Protein AF-0000000072566645 (afdb_homodimer)

Secondary structure (DSSP, 8-state):
---S-EEEEE-SSHHHHHHHHHHHHHTT-EEEEEESSHHHHHHHHHHH--SEEEE-SB-SSSBHHHHHHHHTTT-EEEEE--HHHHHHHHHH---EEE-S---HHHHHHHHHHHHHHHHHHHHHHHHHHHHHHHHHHHHHHHHHHHHHHHHH---HHHHHHHHHHHHHHHT--HHHHHHHHHHH--/---S-EEEEE-SSHHHHHHHHHHHHHTT-EEEEEESSHHHHHHHHHHH--SEEEE-SB-SSSBHHHHHHHHTTT-EEEEE--HHHHHHHHHH---EEE-S---HHHHHHHHHHHHHHHHHHHHHHHHHHHHHHHHHHHHHHHHHHHHHHHHH---HHHHHHHHHHHHHHHT--HHHHHHHHHHH--

pLDDT: mean 92.02, std 7.47, range [37.94, 98.31]

Solvent-accessible surface area (backbone atoms only — not comparable to full-atom values): 19856 Å² total; per-residue (Å²): 127,82,66,80,43,39,31,33,34,41,25,75,43,70,67,62,37,49,52,51,46,54,49,39,43,75,73,46,38,40,70,76,46,76,44,53,39,38,71,57,44,53,52,48,42,72,72,63,52,32,60,31,35,39,30,37,73,52,35,87,82,38,52,48,68,63,46,40,73,77,35,60,90,58,41,45,44,39,27,43,32,57,70,78,58,39,57,63,45,51,73,78,42,88,50,40,69,43,63,66,84,70,47,66,68,53,49,51,52,49,53,50,50,52,56,59,49,46,56,57,49,50,52,48,51,51,49,39,50,51,50,51,48,52,52,51,36,51,52,43,36,51,50,26,34,51,50,41,24,70,74,69,67,38,51,62,67,54,27,46,49,52,50,47,48,52,16,64,75,68,69,47,55,59,52,58,50,18,53,49,48,52,59,61,75,98,127,83,66,80,43,38,30,32,34,40,26,76,43,70,68,62,36,50,52,51,45,53,50,39,44,75,73,46,37,41,70,78,46,77,42,54,39,39,69,57,45,54,53,48,42,74,71,64,53,34,59,30,32,40,30,37,73,51,35,87,83,38,51,48,68,62,45,39,74,76,36,61,92,58,40,45,45,39,26,44,31,55,69,81,56,39,58,61,45,52,74,78,43,88,50,39,69,44,61,66,86,70,46,66,67,52,50,51,52,50,53,49,49,52,55,61,49,46,58,57,50,50,52,47,51,50,50,39,51,52,50,52,48,50,50,52,36,50,52,43,35,50,50,26,34,52,49,42,24,72,74,70,68,38,51,62,68,53,27,48,50,52,49,47,49,52,15,65,75,68,69,46,53,57,50,57,50,18,53,49,47,52,60,62,75,98

Nearest PDB structures (foldseek):
  6ww6-assembly1_A  TM=8.692E-01  e=6.856E-12  Enterococcus faecalis
  1sd5-assembly1_A  TM=6.327E-01  e=1.688E-13  Mycobacterium tuberculosis H37Rv
  6c40-assembly1_D-2  TM=8.723E-01  e=1.445E-05  Thermotoga maritima MSB8
  4qyw-assembly1_A  TM=8.998E-01  e=7.134E-05  Thermotoga maritima MSB8
  8q52-assembly1_A  TM=8.552E-01  e=8.106E-05  Escherichia coli K-12

Structure (mmCIF, N/CA/C/O backbone):
data_AF-0000000072566645-model_v1
#
loop_
_entity.id
_entity.type
_entity.pdbx_description
1 polymer 'Stage 0 sporulation protein A homolog'
#
loop_
_atom_site.group_PDB
_atom_site.id
_atom_site.type_symbol
_atom_site.label_atom_id
_atom_site.label_alt_id
_atom_site.label_comp_id
_atom_site.label_asym_id
_atom_site.label_entity_id
_atom_site.label_seq_id
_atom_site.pdbx_PDB_ins_code
_atom_site.Cartn_x
_atom_site.Cartn_y
_atom_site.Cartn_z
_atom_site.occupancy
_atom_site.B_iso_or_equiv
_atom_site.auth_seq_id
_atom_site.auth_comp_id
_atom_site.auth_asym_id
_atom_site.auth_atom_id
_atom_site.pdbx_PDB_model_num
ATOM 1 N N . MET A 1 1 ? -2.625 24.547 -15.5 1 37.94 1 MET A N 1
ATOM 2 C CA . MET A 1 1 ? -2.01 24.047 -14.273 1 37.94 1 MET A CA 1
ATOM 3 C C . MET A 1 1 ? -2.457 22.609 -13.992 1 37.94 1 MET A C 1
ATOM 5 O O . MET A 1 1 ? -3.654 22.328 -13.977 1 37.94 1 MET A O 1
ATOM 9 N N . MET A 1 2 ? -1.796 21.688 -14.172 1 51 2 MET A N 1
ATOM 10 C CA . MET A 1 2 ? -2.182 20.281 -14.164 1 51 2 MET A CA 1
ATOM 11 C C . MET A 1 2 ? -2.842 19.906 -12.844 1 51 2 MET A C 1
ATOM 13 O O . MET A 1 2 ? -2.355 20.281 -11.773 1 51 2 MET A O 1
ATOM 17 N N . GLN A 1 3 ? -4.113 19.625 -12.812 1 66.12 3 GLN A N 1
ATOM 18 C CA . GLN A 1 3 ? -4.938 19.281 -11.656 1 66.12 3 GLN A CA 1
ATOM 19 C C . GLN A 1 3 ? -4.262 18.234 -10.781 1 66.12 3 GLN A C 1
ATOM 21 O O . GLN A 1 3 ? -3.689 17.266 -11.297 1 66.12 3 GLN A O 1
ATOM 26 N N . LYS A 1 4 ? -4.172 18.641 -9.43 1 83.81 4 LYS A N 1
ATOM 27 C CA . LYS A 1 4 ? -3.447 17.828 -8.461 1 83.81 4 LYS A CA 1
ATOM 28 C C . LYS A 1 4 ? -4.148 16.5 -8.234 1 83.81 4 LYS A C 1
ATOM 30 O O . LYS A 1 4 ? -3.496 15.484 -7.965 1 83.81 4 LYS A O 1
ATOM 35 N N . GLY A 1 5 ? -5.605 16.547 -8.539 1 90.94 5 GLY A N 1
ATOM 36 C CA . GLY A 1 5 ? -6.387 15.344 -8.305 1 90.94 5 GLY A CA 1
ATOM 37 C C . GLY A 1 5 ? -7.879 15.594 -8.281 1 90.94 5 GLY A C 1
ATOM 38 O O . GLY A 1 5 ? -8.328 16.703 -7.996 1 90.94 5 GLY A O 1
ATOM 39 N N . LYS A 1 6 ? -8.625 14.672 -8.648 1 95.38 6 LYS A N 1
ATOM 40 C CA . LYS A 1 6 ? -10.086 14.727 -8.648 1 95.38 6 LYS A CA 1
ATOM 41 C C . LYS A 1 6 ? -10.648 14.258 -7.309 1 95.38 6 LYS A C 1
ATOM 43 O O . LYS A 1 6 ? -10.352 13.148 -6.855 1 95.38 6 LYS A O 1
ATOM 48 N N . ILE A 1 7 ? -11.523 15.156 -6.695 1 98.06 7 ILE A N 1
ATOM 49 C CA . ILE A 1 7 ? -11.992 14.859 -5.348 1 98.06 7 ILE A CA 1
ATOM 50 C C . ILE A 1 7 ? -13.516 15 -5.289 1 98.06 7 ILE A C 1
ATOM 52 O O . ILE A 1 7 ? -14.078 15.922 -5.879 1 98.06 7 ILE A O 1
ATOM 56 N N . ILE A 1 8 ? -14.141 14.094 -4.656 1 98.31 8 ILE A N 1
ATOM 57 C CA . ILE A 1 8 ? -15.539 14.242 -4.273 1 98.31 8 ILE A CA 1
ATOM 58 C C . ILE A 1 8 ? -15.641 14.531 -2.779 1 98.31 8 ILE A C 1
ATOM 60 O O . ILE A 1 8 ? -14.922 13.938 -1.974 1 98.31 8 ILE A O 1
ATOM 64 N N . ILE A 1 9 ? -16.484 15.5 -2.461 1 98.19 9 ILE A N 1
ATOM 65 C CA . ILE A 1 9 ? -16.719 15.836 -1.062 1 98.19 9 ILE A CA 1
ATOM 66 C C . ILE A 1 9 ? -18.109 15.367 -0.644 1 98.19 9 ILE A C 1
ATOM 68 O O . ILE A 1 9 ? -19.125 15.812 -1.204 1 98.19 9 ILE A O 1
ATOM 72 N N . ALA A 1 10 ? -18.141 14.461 0.285 1 97.19 10 ALA A N 1
ATOM 73 C CA . ALA A 1 10 ? -19.391 13.891 0.781 1 97.19 10 ALA A CA 1
ATOM 74 C C . ALA A 1 10 ? -19.5 14.039 2.297 1 97.19 10 ALA A C 1
ATOM 76 O O . ALA A 1 10 ? -19.312 13.07 3.037 1 97.19 10 ALA A O 1
ATOM 77 N N . VAL A 1 11 ? -19.875 15.211 2.75 1 92.5 11 VAL A N 1
ATOM 78 C CA . VAL A 1 11 ? -19.969 15.492 4.18 1 92.5 11 VAL A CA 1
ATOM 79 C C . VAL A 1 11 ? -21.406 15.852 4.547 1 92.5 11 VAL A C 1
ATOM 81 O O . VAL A 1 11 ? -22.25 16.031 3.67 1 92.5 11 VAL A O 1
ATOM 84 N N . GLY A 1 12 ? -21.672 15.844 5.828 1 82.25 12 GLY A N 1
ATOM 85 C CA . GLY A 1 12 ? -22.984 15.844 6.438 1 82.25 12 GLY A CA 1
ATOM 86 C C . GLY A 1 12 ? -23.875 16.984 5.953 1 82.25 12 GLY A C 1
ATOM 87 O O . GLY A 1 12 ? -25.094 16.844 5.906 1 82.25 12 GLY A O 1
ATOM 88 N N . ASN A 1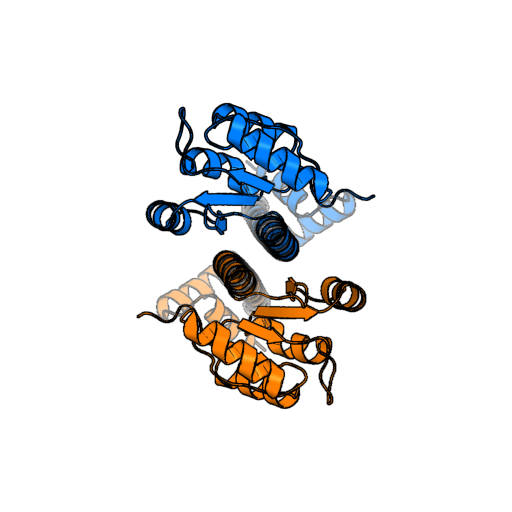 13 ? -23.328 18.172 5.656 1 87.12 13 ASN A N 1
ATOM 89 C CA . ASN A 1 13 ? -24.172 19.25 5.168 1 87.12 13 ASN A CA 1
ATOM 90 C C . ASN A 1 13 ? -23.5 20.047 4.051 1 87.12 13 ASN A C 1
ATOM 92 O O . ASN A 1 13 ? -22.266 20.062 3.959 1 87.12 13 ASN A O 1
ATOM 96 N N . ILE A 1 14 ? -24.359 20.703 3.225 1 90.25 14 ILE A N 1
ATOM 97 C CA . ILE A 1 14 ? -23.922 21.359 1.997 1 90.25 14 ILE A CA 1
ATOM 98 C C . ILE A 1 14 ? -23.031 22.547 2.336 1 90.25 14 ILE A C 1
ATOM 100 O O . ILE A 1 14 ? -22.094 22.859 1.596 1 90.25 14 ILE A O 1
ATOM 104 N N . GLU A 1 15 ? -23.25 23.172 3.469 1 92.94 15 GLU A N 1
ATOM 105 C CA . GLU A 1 15 ? -22.453 24.328 3.861 1 92.94 15 GLU A CA 1
ATOM 106 C C . GLU A 1 15 ? -21 23.938 4.109 1 92.94 15 GLU A C 1
ATOM 108 O O . GLU A 1 15 ? -20.078 24.578 3.598 1 92.94 15 GLU A O 1
ATOM 113 N N . THR A 1 16 ? -20.859 22.922 4.871 1 91.12 16 THR A N 1
ATOM 114 C CA . THR A 1 16 ? -19.516 22.406 5.137 1 91.12 16 THR A CA 1
ATOM 115 C C . THR A 1 16 ? -18.844 21.953 3.846 1 91.12 16 THR A C 1
ATOM 117 O O . THR A 1 16 ? -17.672 22.234 3.615 1 91.12 16 THR A O 1
ATOM 120 N N . ALA A 1 17 ? -19.625 21.281 2.977 1 94.19 17 ALA A N 1
ATOM 121 C CA . ALA A 1 17 ? -19.094 20.797 1.703 1 94.19 17 ALA A CA 1
ATOM 122 C C . ALA A 1 17 ? -18.625 21.969 0.832 1 94.19 17 ALA A C 1
ATOM 124 O O . ALA A 1 17 ? -17.547 21.891 0.22 1 94.19 17 ALA A O 1
ATOM 125 N N . THR A 1 18 ? -19.359 22.984 0.841 1 95.44 18 THR A N 1
ATOM 126 C CA . THR A 1 18 ? -19.031 24.141 0.021 1 95.44 18 THR A CA 1
ATOM 127 C C . THR A 1 18 ? -17.781 24.844 0.535 1 95.44 18 THR A C 1
ATOM 129 O O . THR A 1 18 ? -16.953 25.297 -0.254 1 95.44 18 THR A O 1
ATOM 132 N N . LYS A 1 19 ? -17.688 24.953 1.839 1 94.25 19 LYS A N 1
ATOM 133 C CA . LYS A 1 19 ? -16.5 25.531 2.439 1 94.25 19 LYS A CA 1
ATOM 134 C C . LYS A 1 19 ? -15.234 24.766 2.053 1 94.25 19 LYS A C 1
ATOM 136 O O . LYS A 1 19 ? -14.227 25.359 1.676 1 94.25 19 LYS A O 1
ATOM 141 N N . LEU A 1 20 ? -15.344 23.516 2.166 1 95.56 20 LEU A N 1
ATOM 142 C CA . LEU A 1 20 ? -14.211 22.656 1.825 1 95.56 20 LEU A CA 1
ATOM 143 C C . LEU A 1 20 ? -13.875 22.766 0.341 1 95.56 20 LEU A C 1
ATOM 145 O O . LEU A 1 20 ? -12.703 22.781 -0.034 1 95.56 20 LEU A O 1
ATOM 149 N N . LYS A 1 21 ? -14.938 22.766 -0.474 1 96.19 21 LYS A N 1
ATOM 150 C CA . LYS A 1 21 ? -14.734 22.938 -1.909 1 96.19 21 LYS A CA 1
ATOM 151 C C . LYS A 1 21 ? -13.961 24.219 -2.203 1 96.19 21 LYS A C 1
ATOM 153 O O . LYS A 1 21 ? -13 24.203 -2.977 1 96.19 21 LYS A O 1
ATOM 158 N N . THR A 1 22 ? -14.336 25.312 -1.575 1 95.75 22 THR A N 1
ATOM 159 C CA . THR A 1 22 ? -13.688 26.594 -1.787 1 95.75 22 THR A CA 1
ATOM 160 C C . THR A 1 22 ? -12.211 26.531 -1.381 1 95.75 22 THR A C 1
ATOM 162 O O . THR A 1 22 ? -11.336 26.984 -2.123 1 95.75 22 THR A O 1
ATOM 165 N N . LEU A 1 23 ? -11.992 25.938 -0.25 1 93.5 23 LEU A N 1
ATOM 166 C CA . LEU A 1 23 ? -10.641 25.797 0.275 1 93.5 23 LEU A CA 1
ATOM 167 C C . LEU A 1 23 ? -9.758 25 -0.681 1 93.5 23 LEU A C 1
ATOM 169 O O . LEU A 1 23 ? -8.656 25.438 -1.017 1 93.5 23 LEU A O 1
ATOM 173 N N . LEU A 1 24 ? -10.25 23.953 -1.173 1 95.5 24 LEU A N 1
ATOM 174 C CA . LEU A 1 24 ? -9.445 23.031 -1.962 1 95.5 24 LEU A CA 1
ATOM 175 C C . LEU A 1 24 ? -9.297 23.516 -3.396 1 95.5 24 LEU A C 1
ATOM 177 O O . LEU A 1 24 ? -8.25 23.312 -4.023 1 95.5 24 LEU A O 1
ATOM 181 N N . THR A 1 25 ? -10.336 24.109 -3.893 1 94.69 25 THR A N 1
ATOM 182 C CA . THR A 1 25 ? -10.25 24.672 -5.238 1 94.69 25 THR A CA 1
ATOM 183 C C . THR A 1 25 ? -9.18 25.75 -5.312 1 94.69 25 THR A C 1
ATOM 185 O O . THR A 1 25 ? -8.445 25.844 -6.293 1 94.69 25 THR A O 1
ATOM 188 N N . GLN A 1 26 ? -9.078 26.5 -4.273 1 93.44 26 GLN A N 1
ATOM 189 C CA . GLN A 1 26 ? -8.062 27.547 -4.199 1 93.44 26 GLN A CA 1
ATOM 190 C C . GLN A 1 26 ? -6.66 26.969 -4.211 1 93.44 26 GLN A C 1
ATOM 192 O O . GLN A 1 26 ? -5.703 27.625 -4.629 1 93.44 26 GLN A O 1
ATOM 197 N N . GLU A 1 27 ? -6.609 25.75 -3.729 1 92.06 27 GLU A N 1
ATOM 198 C CA . GLU A 1 27 ? -5.312 25.078 -3.648 1 92.06 27 GLU A CA 1
ATOM 199 C C . GLU A 1 27 ? -5.027 24.281 -4.91 1 92.06 27 GLU A C 1
ATOM 201 O O . GLU A 1 27 ? -4.012 23.578 -4.992 1 92.06 27 GLU A O 1
ATOM 206 N N . GLY A 1 28 ? -5.965 24.266 -5.895 1 92.75 28 GLY A N 1
ATOM 207 C CA . GLY A 1 28 ? -5.691 23.688 -7.199 1 92.75 28 GLY A CA 1
ATOM 208 C C . GLY A 1 28 ? -6.293 22.297 -7.379 1 92.75 28 GLY A C 1
ATOM 209 O O . GLY A 1 28 ? -5.98 21.609 -8.352 1 92.75 28 GLY A O 1
ATOM 210 N N . TYR A 1 29 ? -7.148 21.844 -6.48 1 95.44 29 TYR A N 1
ATOM 211 C CA . TYR A 1 29 ? -7.809 20.547 -6.633 1 95.44 29 TYR A CA 1
ATOM 212 C C . TYR A 1 29 ? -9.078 20.688 -7.469 1 95.44 29 TYR A C 1
ATOM 214 O O . TYR A 1 29 ? -9.719 21.734 -7.473 1 95.44 29 TYR A O 1
ATOM 222 N N . ASP A 1 30 ? -9.344 19.656 -8.188 1 96.25 30 ASP A N 1
ATOM 223 C CA . ASP A 1 30 ? -10.586 19.578 -8.961 1 96.25 30 ASP A CA 1
ATOM 224 C C . ASP A 1 30 ? -11.688 18.891 -8.164 1 96.25 30 ASP A C 1
ATOM 226 O O . ASP A 1 30 ? -11.656 17.672 -7.992 1 96.25 30 ASP A O 1
ATOM 230 N N . ILE A 1 31 ? -12.625 19.656 -7.684 1 97.44 31 ILE A N 1
ATOM 231 C CA . ILE A 1 31 ? -13.758 19.094 -6.957 1 97.44 31 ILE A CA 1
ATOM 232 C C . ILE A 1 31 ? -14.867 18.719 -7.938 1 97.44 31 ILE A C 1
ATOM 234 O O . ILE A 1 31 ? -15.57 19.594 -8.453 1 97.44 31 ILE A O 1
ATOM 238 N N . ILE A 1 32 ? -15.062 17.484 -8.133 1 96.81 32 ILE A N 1
AT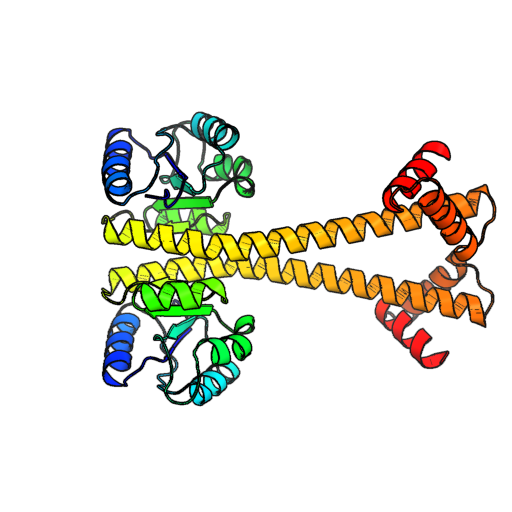OM 239 C CA . ILE A 1 32 ? -15.93 16.969 -9.18 1 96.81 32 ILE A CA 1
ATOM 240 C C . ILE A 1 32 ? -17.391 17.047 -8.75 1 96.81 32 ILE A C 1
ATOM 242 O O . ILE A 1 32 ? -18.281 17.25 -9.578 1 96.81 32 ILE A O 1
ATOM 246 N N . ALA A 1 33 ? -17.609 16.828 -7.504 1 97.06 33 ALA A N 1
ATOM 247 C CA . ALA A 1 33 ? -19 16.812 -7.047 1 97.06 33 ALA A CA 1
ATOM 248 C C . ALA A 1 33 ? -19.078 16.953 -5.527 1 97.06 33 ALA A C 1
ATOM 250 O O . ALA A 1 33 ? -18.109 16.672 -4.82 1 97.06 33 ALA A O 1
ATOM 251 N N . LEU A 1 34 ? -20.172 17.484 -5.16 1 97.19 34 LEU A N 1
ATOM 252 C CA . LEU A 1 34 ? -20.578 17.516 -3.76 1 97.19 34 LEU A CA 1
ATOM 253 C C . LEU A 1 34 ? -21.812 16.656 -3.533 1 97.19 34 LEU A C 1
ATOM 255 O O . LEU A 1 34 ? -22.734 16.641 -4.355 1 97.19 34 LEU A O 1
ATOM 259 N N . CYS A 1 35 ? -21.812 15.859 -2.48 1 94.81 35 CYS A N 1
ATOM 260 C CA . CYS A 1 35 ? -23.031 15.109 -2.145 1 94.81 35 CYS A CA 1
ATOM 261 C C . CYS A 1 35 ? -23.156 14.93 -0.637 1 94.81 35 CYS A C 1
ATOM 263 O O . CYS A 1 35 ? -22.203 15.188 0.106 1 94.81 35 CYS A O 1
ATOM 265 N N . THR A 1 36 ? -24.375 14.531 -0.212 1 92.19 36 THR A N 1
ATOM 266 C CA . THR A 1 36 ? -24.625 14.406 1.219 1 92.19 36 THR A CA 1
ATOM 267 C C . THR A 1 36 ? -25.219 13.031 1.544 1 92.19 36 THR A C 1
ATOM 269 O O . THR A 1 36 ? -25.516 12.742 2.701 1 92.19 36 THR A O 1
ATOM 272 N N . SER A 1 37 ? -25.375 12.156 0.49 1 93.75 37 SER A N 1
ATOM 273 C CA . SER A 1 37 ? -25.922 10.828 0.735 1 93.75 37 SER A CA 1
ATOM 274 C C . SER A 1 37 ? -24.984 9.742 0.214 1 93.75 37 SER A C 1
ATOM 276 O O . SER A 1 37 ? -24.234 9.961 -0.749 1 93.75 37 SER A O 1
ATOM 278 N N . GLY A 1 38 ? -25.047 8.609 0.846 1 95.38 38 GLY A N 1
ATOM 279 C CA . GLY A 1 38 ? -24.219 7.477 0.466 1 95.38 38 GLY A CA 1
ATOM 280 C C . GLY A 1 38 ? -24.547 6.945 -0.92 1 95.38 38 GLY A C 1
ATOM 281 O O . GLY A 1 38 ? -23.625 6.645 -1.696 1 95.38 38 GLY A O 1
ATOM 282 N N . ASN A 1 39 ? -25.844 6.844 -1.212 1 96.12 39 ASN A N 1
ATOM 283 C CA . ASN A 1 39 ? -26.25 6.355 -2.523 1 96.12 39 ASN A CA 1
ATOM 284 C C . ASN A 1 39 ? -25.734 7.258 -3.643 1 96.12 39 ASN A C 1
ATOM 286 O O . ASN A 1 39 ? -25.266 6.773 -4.672 1 96.12 39 ASN A O 1
ATOM 290 N N . GLU A 1 40 ? -25.844 8.477 -3.398 1 96 40 GLU A N 1
ATOM 291 C CA . GLU A 1 40 ? -25.328 9.422 -4.391 1 96 40 GLU A CA 1
ATOM 292 C C . GLU A 1 40 ? -23.812 9.312 -4.531 1 96 40 GLU A C 1
ATOM 294 O O . GLU A 1 40 ? -23.281 9.391 -5.641 1 96 40 GLU A O 1
ATOM 299 N N . LEU A 1 41 ? -23.141 9.172 -3.389 1 97.31 41 LEU A N 1
ATOM 300 C CA . LEU A 1 41 ? -21.688 9.008 -3.41 1 97.31 41 LEU A CA 1
ATOM 301 C C . LEU A 1 41 ? -21.297 7.797 -4.25 1 97.31 41 LEU A C 1
ATOM 303 O O . LEU A 1 41 ? -20.391 7.891 -5.094 1 97.31 41 LEU A O 1
ATOM 307 N N . ILE A 1 42 ? -22 6.66 -4.031 1 97.5 42 ILE A N 1
ATOM 308 C CA . ILE A 1 42 ? -21.719 5.43 -4.758 1 97.5 42 ILE A CA 1
ATOM 309 C C . ILE A 1 42 ? -21.875 5.664 -6.258 1 97.5 42 ILE A C 1
ATOM 311 O O . ILE A 1 42 ? -21 5.312 -7.047 1 97.5 42 ILE A O 1
ATOM 315 N N . ARG A 1 43 ? -22.969 6.316 -6.59 1 97.38 43 ARG A N 1
ATOM 316 C CA . ARG A 1 43 ? -23.234 6.605 -7.996 1 97.38 43 ARG A CA 1
ATOM 317 C C . ARG A 1 43 ? -22.141 7.492 -8.586 1 97.38 43 ARG A C 1
ATOM 319 O O . ARG A 1 43 ? -21.625 7.211 -9.672 1 97.38 43 ARG A O 1
ATOM 326 N N . LEU A 1 44 ? -21.766 8.523 -7.934 1 97.62 44 LEU A N 1
ATOM 327 C CA . LEU A 1 44 ? -20.812 9.5 -8.422 1 97.62 44 LEU A CA 1
ATOM 328 C C . LEU A 1 44 ? -19.422 8.875 -8.562 1 97.62 44 LEU A C 1
ATOM 330 O O . LEU A 1 44 ? -18.719 9.133 -9.539 1 97.62 44 LEU A O 1
ATOM 334 N N . VAL A 1 45 ? -19 8.102 -7.562 1 97.75 45 VAL A N 1
ATOM 335 C CA . VAL A 1 45 ? -17.688 7.465 -7.598 1 97.75 45 VAL A CA 1
ATOM 336 C C . VAL A 1 45 ? -17.609 6.484 -8.766 1 97.75 45 VAL A C 1
ATOM 338 O O . VAL A 1 45 ? -16.609 6.434 -9.484 1 97.75 45 VAL A O 1
ATOM 341 N N . MET A 1 46 ? -18.672 5.723 -8.961 1 96.25 46 MET A N 1
ATOM 342 C CA . MET A 1 46 ? -18.703 4.766 -10.062 1 96.25 46 MET A CA 1
ATOM 343 C C . MET A 1 46 ? -18.672 5.48 -11.406 1 96.25 46 MET A C 1
ATOM 345 O O . MET A 1 46 ? -18.109 4.969 -12.375 1 96.25 46 MET A O 1
ATOM 349 N N . GLN A 1 47 ? -19.25 6.648 -11.445 1 96.06 47 GLN A N 1
ATOM 350 C CA . GLN A 1 47 ? -19.344 7.406 -12.688 1 96.06 47 GLN A CA 1
ATOM 351 C C . GLN A 1 47 ? -18.031 8.125 -13 1 96.06 47 GLN A C 1
ATOM 353 O O . GLN A 1 47 ? -17.609 8.18 -14.156 1 96.06 47 GLN A O 1
ATOM 358 N N . TYR A 1 48 ? -17.359 8.688 -11.969 1 96.06 48 TYR A N 1
ATOM 359 C CA . TYR A 1 48 ? -16.281 9.633 -12.25 1 96.06 48 TYR A CA 1
ATOM 360 C C . TYR A 1 48 ? -14.93 9.07 -11.828 1 96.06 48 TYR A C 1
ATOM 362 O O . TYR A 1 48 ? -13.883 9.625 -12.18 1 96.06 48 TYR A O 1
ATOM 370 N N . SER A 1 49 ? -14.891 8.031 -11.031 1 94.69 49 SER A N 1
ATOM 371 C CA . SER A 1 49 ? -13.656 7.41 -10.547 1 94.69 49 SER A CA 1
ATOM 372 C C . SER A 1 49 ? -12.703 8.453 -9.977 1 94.69 49 SER A C 1
ATOM 374 O O . SER A 1 49 ? -11.586 8.617 -10.477 1 94.69 49 SER A O 1
ATOM 376 N N . PRO A 1 50 ? -13.125 9.133 -8.906 1 97.31 50 PRO A N 1
ATOM 377 C CA . PRO A 1 50 ? -12.266 10.164 -8.32 1 97.31 50 PRO A CA 1
ATOM 378 C C . PRO A 1 50 ? -11 9.578 -7.688 1 97.31 50 PRO A C 1
ATOM 380 O O . PRO A 1 50 ? -10.93 8.375 -7.434 1 97.31 50 PRO A O 1
ATOM 383 N N . ASP A 1 51 ? -10.062 10.484 -7.434 1 96.38 51 ASP A N 1
ATOM 384 C CA . ASP A 1 51 ? -8.836 10.062 -6.766 1 96.38 51 ASP A CA 1
ATOM 385 C C . ASP A 1 51 ? -9.055 9.922 -5.258 1 96.38 51 ASP A C 1
ATOM 387 O O . ASP A 1 51 ? -8.375 9.125 -4.602 1 96.38 51 ASP A O 1
ATOM 391 N N . LEU A 1 52 ? -9.977 10.742 -4.805 1 97.81 52 LEU A N 1
ATOM 392 C CA . LEU A 1 52 ? -10.195 10.781 -3.363 1 97.81 52 LEU A CA 1
ATOM 393 C C . LEU A 1 52 ? -11.617 11.219 -3.041 1 97.81 52 LEU A C 1
ATOM 395 O O . LEU A 1 52 ? -12.18 12.07 -3.73 1 97.81 52 LEU A O 1
ATOM 399 N N . VAL A 1 53 ? -12.125 10.656 -2.002 1 98.12 53 VAL A N 1
ATOM 400 C CA . VAL A 1 53 ? -13.398 11.094 -1.437 1 98.12 53 VAL A CA 1
ATOM 401 C C . VAL A 1 53 ? -13.18 11.633 -0.024 1 98.12 53 VAL A C 1
ATOM 403 O O . VAL A 1 53 ? -12.609 10.945 0.827 1 98.12 53 VAL A O 1
ATOM 406 N N . LEU A 1 54 ? -13.539 12.867 0.197 1 97.81 54 LEU A N 1
ATOM 407 C CA . LEU A 1 54 ? -13.594 13.445 1.537 1 97.81 54 LEU A CA 1
ATOM 408 C C . LEU A 1 54 ? -14.953 13.211 2.18 1 97.81 54 LEU A C 1
ATOM 410 O O . LEU A 1 54 ? -15.977 13.625 1.641 1 97.81 54 LEU A O 1
ATOM 414 N N . VAL A 1 55 ? -14.898 12.602 3.365 1 96.69 55 VAL A N 1
ATOM 415 C CA . VAL A 1 55 ? -16.188 12.188 3.924 1 96.69 55 VAL A CA 1
ATOM 416 C C . VAL A 1 55 ? -16.266 12.594 5.395 1 96.69 55 VAL A C 1
ATOM 418 O O . VAL A 1 55 ? -15.242 12.898 6.016 1 96.69 55 VAL A O 1
ATOM 421 N N . GLY A 1 56 ? -17.516 12.695 5.871 1 92.44 56 GLY A N 1
ATOM 422 C CA . GLY A 1 56 ? -17.75 12.828 7.301 1 92.44 56 GLY A CA 1
ATOM 423 C C . GLY A 1 56 ? -17.875 11.5 8.016 1 92.44 56 GLY A C 1
ATOM 424 O O . GLY A 1 56 ? -17.25 10.508 7.605 1 92.44 56 GLY A O 1
ATOM 425 N N . TYR A 1 57 ? -18.562 11.414 9.094 1 86.56 57 TYR A N 1
ATOM 426 C CA . TYR A 1 57 ? -18.609 10.203 9.906 1 86.56 57 TYR A CA 1
ATOM 427 C C . TYR A 1 57 ? -19.719 9.266 9.43 1 86.56 57 TYR A C 1
ATOM 429 O O . TYR A 1 57 ? -19.609 8.047 9.578 1 86.56 57 TYR A O 1
ATOM 437 N N . LYS A 1 58 ? -20.766 9.828 8.945 1 86.12 58 LYS A N 1
ATOM 438 C CA . LYS A 1 58 ? -21.875 8.984 8.492 1 86.12 58 LYS A CA 1
ATOM 439 C C . LYS A 1 58 ? -22.766 9.734 7.512 1 86.12 58 LYS A C 1
ATOM 441 O O . LYS A 1 58 ? -22.672 10.953 7.383 1 86.12 58 LYS A O 1
ATOM 446 N N . PHE A 1 59 ? -23.594 8.953 6.84 1 92.62 59 PHE A N 1
ATOM 447 C CA . PHE A 1 59 ? -24.641 9.469 5.961 1 92.62 59 PHE A CA 1
ATOM 448 C C . PHE A 1 59 ? -26.016 9.227 6.555 1 92.62 59 PHE A C 1
ATOM 450 O O . PHE A 1 59 ? -26.172 8.422 7.477 1 92.62 59 PHE A O 1
ATOM 457 N N . LYS A 1 60 ? -26.984 9.969 6.051 1 91.56 60 LYS A N 1
ATOM 458 C CA . LYS A 1 60 ? -28.344 9.789 6.535 1 91.56 60 LYS A CA 1
ATOM 459 C C . LYS A 1 60 ? -28.922 8.461 6.059 1 91.56 60 LYS A C 1
ATOM 461 O O . LYS A 1 60 ? -29.719 7.844 6.766 1 91.56 60 LYS A O 1
ATOM 466 N N . ASP A 1 61 ? -28.562 7.945 4.926 1 94.94 61 ASP A N 1
ATOM 467 C CA . ASP A 1 61 ? -29.219 6.812 4.285 1 94.94 61 ASP A CA 1
ATOM 468 C C . ASP A 1 61 ? -28.438 5.523 4.504 1 94.94 61 ASP A C 1
ATOM 470 O O . ASP A 1 61 ? -28.969 4.426 4.297 1 94.94 61 ASP A O 1
ATOM 474 N N . MET A 1 62 ? -27.141 5.629 4.914 1 93.81 62 MET A N 1
ATOM 475 C CA . MET A 1 62 ? -26.328 4.434 5.16 1 93.81 62 MET A CA 1
ATOM 476 C C . MET A 1 62 ? -25.094 4.77 5.98 1 93.81 62 MET A C 1
ATOM 478 O O . MET A 1 62 ? -24.766 5.941 6.164 1 93.81 62 MET A O 1
ATOM 482 N N . SER A 1 63 ? -24.453 3.736 6.457 1 92.5 63 SER A N 1
ATOM 483 C CA . SER A 1 63 ? -23.188 3.939 7.172 1 92.5 63 SER A CA 1
ATOM 484 C C . SER A 1 63 ? -22.031 4.164 6.211 1 92.5 63 SER A C 1
ATOM 486 O O . SER A 1 63 ? -22.094 3.732 5.055 1 92.5 63 SER A O 1
ATOM 488 N N . LEU A 1 64 ? -21.047 4.852 6.66 1 93.25 64 LEU A N 1
ATOM 489 C CA . LEU A 1 64 ? -19.844 5.027 5.859 1 93.25 64 LEU A CA 1
ATOM 490 C C . LEU A 1 64 ? -19.234 3.678 5.492 1 93.25 64 LEU A C 1
ATOM 492 O O . LEU A 1 64 ? -18.719 3.504 4.383 1 93.25 64 LEU A O 1
ATOM 496 N N . LEU A 1 65 ? -19.328 2.721 6.457 1 92.88 65 LEU A N 1
ATOM 497 C CA . LEU A 1 65 ? -18.781 1.388 6.223 1 92.88 65 LEU A CA 1
ATOM 498 C C . LEU A 1 65 ? -19.484 0.711 5.051 1 92.88 65 LEU A C 1
ATOM 500 O O . LEU A 1 65 ? -18.828 0.08 4.215 1 92.88 65 LEU A O 1
ATOM 504 N N . ASP A 1 66 ? -20.75 0.891 4.973 1 93.56 66 ASP A N 1
ATOM 505 C CA . ASP A 1 66 ? -21.516 0.309 3.879 1 93.56 66 ASP A CA 1
ATOM 506 C C . ASP A 1 66 ? -21.094 0.906 2.535 1 93.56 66 ASP A C 1
ATOM 508 O O . ASP A 1 66 ? -20.938 0.182 1.551 1 93.56 66 ASP A O 1
ATOM 512 N N . ALA A 1 67 ? -20.984 2.166 2.527 1 94.44 67 ALA A N 1
ATOM 513 C CA . ALA A 1 67 ? -20.562 2.838 1.301 1 94.44 67 ALA A CA 1
ATOM 514 C C . ALA A 1 67 ? -19.156 2.408 0.903 1 94.44 67 ALA A C 1
ATOM 516 O O . ALA A 1 67 ? -18.891 2.105 -0.264 1 94.44 67 ALA A O 1
ATOM 517 N N . TYR A 1 68 ? -18.281 2.318 1.866 1 95.94 68 TYR A N 1
ATOM 518 C CA . TYR A 1 68 ? -16.875 1.973 1.664 1 95.94 68 TYR A CA 1
ATOM 519 C C . TYR A 1 68 ? -16.75 0.586 1.045 1 95.94 68 TYR A C 1
ATOM 521 O O . TYR A 1 68 ? -15.953 0.388 0.119 1 95.94 68 TYR A O 1
ATOM 529 N N . GLU A 1 69 ? -17.469 -0.355 1.51 1 93.81 69 GLU A N 1
ATOM 530 C CA . GLU A 1 69 ? -17.391 -1.729 1.025 1 93.81 69 GLU A CA 1
ATOM 531 C C . GLU A 1 69 ? -17.672 -1.804 -0.473 1 93.81 69 GLU A C 1
ATOM 533 O O . GLU A 1 69 ? -17.078 -2.623 -1.18 1 93.81 69 GLU A O 1
ATOM 538 N N . ASN A 1 70 ? -18.516 -0.901 -0.909 1 92.75 70 ASN A N 1
ATOM 539 C CA . ASN A 1 70 ? -18.875 -0.871 -2.322 1 92.75 70 ASN A CA 1
ATOM 540 C C . ASN A 1 70 ? -17.828 -0.125 -3.15 1 92.75 70 ASN A C 1
ATOM 542 O O . ASN A 1 70 ? -17.75 -0.309 -4.367 1 92.75 70 ASN A O 1
ATOM 546 N N . LEU A 1 71 ? -17 0.649 -2.422 1 95.31 71 LEU A N 1
ATOM 547 C CA . LEU A 1 71 ? -16.234 1.636 -3.176 1 95.31 71 LEU A CA 1
ATOM 548 C C . LEU A 1 71 ? -14.734 1.444 -2.959 1 95.31 71 LEU A C 1
ATOM 550 O O . LEU A 1 71 ? -13.922 2.119 -3.592 1 95.31 71 LEU A O 1
ATOM 554 N N . VAL A 1 72 ? -14.336 0.555 -2.113 1 89.88 72 VAL A N 1
ATOM 555 C CA . VAL A 1 72 ? -12.969 0.417 -1.604 1 89.88 72 VAL A CA 1
ATOM 556 C C . VAL A 1 72 ? -12 0.207 -2.766 1 89.88 72 VAL A C 1
ATOM 558 O O . VAL A 1 72 ? -10.859 0.654 -2.715 1 89.88 72 VAL A O 1
ATOM 561 N N . ASP A 1 73 ? -12.406 -0.365 -3.91 1 88.25 73 ASP A N 1
ATOM 562 C CA . ASP A 1 73 ? -11.516 -0.68 -5.027 1 88.25 73 ASP A CA 1
ATOM 563 C C . ASP A 1 73 ? -11.516 0.447 -6.059 1 88.25 73 ASP A C 1
ATOM 565 O O . ASP A 1 73 ? -10.742 0.411 -7.02 1 88.25 73 ASP A O 1
ATOM 569 N N . TYR A 1 74 ? -12.297 1.514 -5.832 1 92.31 74 TYR A N 1
ATOM 570 C CA . TYR A 1 74 ? -12.492 2.512 -6.879 1 92.31 74 TYR A CA 1
ATOM 571 C C . TYR A 1 74 ? -11.805 3.826 -6.512 1 92.31 74 TYR A C 1
ATOM 573 O O . TYR A 1 74 ? -11.516 4.645 -7.387 1 92.31 74 TYR A O 1
ATOM 581 N N . THR A 1 75 ? -11.625 4.016 -5.188 1 95.5 75 THR A N 1
ATOM 582 C CA . THR A 1 75 ? -11.062 5.301 -4.773 1 95.5 75 THR A CA 1
ATOM 583 C C . THR A 1 75 ? -10.531 5.223 -3.346 1 95.5 75 THR A C 1
ATOM 585 O O . THR A 1 75 ? -10.703 4.207 -2.666 1 95.5 75 THR A O 1
ATOM 588 N N . SER A 1 76 ? -9.805 6.266 -2.949 1 96.06 76 SER A N 1
ATOM 589 C CA . SER A 1 76 ? -9.359 6.418 -1.568 1 96.06 76 SER A CA 1
ATOM 590 C C . SER A 1 76 ? -10.297 7.328 -0.783 1 96.06 76 SER A C 1
ATOM 592 O O . SER A 1 76 ? -11.031 8.125 -1.369 1 96.06 76 SER A O 1
ATOM 594 N N . PHE A 1 77 ? -10.273 7.184 0.521 1 97.5 77 PHE A N 1
ATOM 595 C CA . PHE A 1 77 ? -11.156 7.953 1.39 1 97.5 77 PHE A CA 1
ATOM 596 C C . PHE A 1 77 ? -10.352 8.672 2.469 1 97.5 77 PHE A C 1
ATOM 598 O O . PHE A 1 77 ? -9.398 8.117 3.021 1 97.5 77 PHE A O 1
ATOM 605 N N . LEU A 1 78 ? -10.766 9.867 2.756 1 97.75 78 LEU A N 1
ATOM 606 C CA . LEU A 1 78 ? -10.328 10.617 3.93 1 97.75 78 LEU A CA 1
ATOM 607 C C . LEU A 1 78 ? -11.523 11.086 4.754 1 97.75 78 LEU A C 1
ATOM 609 O O . LEU A 1 78 ? -12.344 11.875 4.277 1 97.75 78 LEU A O 1
ATOM 613 N N . ALA A 1 79 ? -11.602 10.602 5.918 1 96.81 79 ALA A N 1
ATOM 614 C CA . ALA A 1 79 ? -12.695 10.977 6.816 1 96.81 79 ALA A CA 1
ATOM 615 C C . ALA A 1 79 ? -12.258 12.078 7.781 1 96.81 79 ALA A C 1
ATOM 617 O O . ALA A 1 79 ? -11.18 12.008 8.367 1 96.81 79 ALA A O 1
ATOM 618 N N . LEU A 1 80 ? -13.047 13.062 7.863 1 95.62 80 LEU A N 1
ATOM 619 C CA . LEU A 1 80 ? -12.898 14.109 8.867 1 95.62 80 LEU A CA 1
ATOM 620 C C . LEU A 1 80 ? -13.781 13.836 10.078 1 95.62 80 LEU A C 1
ATOM 622 O O . LEU A 1 80 ? -14.977 14.133 10.062 1 95.62 80 LEU A O 1
ATOM 626 N N . VAL A 1 81 ? -13.148 13.32 11.141 1 93.38 81 VAL A N 1
ATOM 627 C CA . VAL A 1 81 ? -13.969 12.82 12.234 1 93.38 81 VAL A CA 1
ATOM 628 C C . VAL A 1 81 ? -13.25 13.047 13.562 1 93.38 81 VAL A C 1
ATOM 630 O O . VAL A 1 81 ? -12.039 13.258 13.594 1 93.38 81 VAL A O 1
ATOM 633 N N . ASN A 1 82 ? -14.062 12.992 14.578 1 90 82 ASN A N 1
ATOM 634 C CA . ASN A 1 82 ? -13.5 13.031 15.922 1 90 82 ASN A CA 1
ATOM 635 C C . ASN A 1 82 ? -13 11.656 16.359 1 90 82 ASN A C 1
ATOM 637 O O . ASN A 1 82 ? -13.195 10.664 15.648 1 90 82 ASN A O 1
ATOM 641 N N . GLU A 1 83 ? -12.328 11.508 17.531 1 88.12 83 GLU A N 1
ATOM 642 C CA . GLU A 1 83 ? -11.586 10.312 17.938 1 88.12 83 GLU A CA 1
ATOM 643 C C . GLU A 1 83 ? -12.523 9.125 18.156 1 88.12 83 GLU A C 1
ATOM 645 O O . GLU A 1 83 ? -12.227 8.016 17.719 1 88.12 83 GLU A O 1
ATOM 650 N N . PRO A 1 84 ? -13.688 9.328 18.766 1 88.38 84 PRO A N 1
ATOM 651 C CA . PRO A 1 84 ? -14.555 8.164 18.969 1 88.38 84 PRO A CA 1
ATOM 652 C C . PRO A 1 84 ? -14.984 7.523 17.641 1 88.38 84 PRO A C 1
ATOM 654 O O . PRO A 1 84 ? -15.031 6.297 17.547 1 88.38 84 PRO A O 1
ATOM 657 N N . TYR A 1 85 ? -15.227 8.258 16.688 1 89.69 85 TYR A N 1
ATOM 658 C CA . TYR A 1 85 ? -15.648 7.723 15.391 1 89.69 85 TYR A CA 1
ATOM 659 C C . TYR A 1 85 ? -14.453 7.223 14.586 1 89.69 85 TYR A C 1
ATOM 661 O O . TYR A 1 85 ? -14.57 6.266 13.82 1 89.69 85 TYR A O 1
ATOM 669 N N . ARG A 1 86 ? -13.352 7.812 14.805 1 92.56 86 ARG A N 1
ATOM 670 C CA . ARG A 1 86 ? -12.125 7.402 14.125 1 92.56 86 ARG A CA 1
ATOM 671 C C . ARG A 1 86 ? -11.797 5.945 14.422 1 92.56 86 ARG A C 1
ATOM 673 O O . ARG A 1 86 ? -11.5 5.168 13.516 1 92.56 86 ARG A O 1
ATOM 680 N N . SER A 1 87 ? -11.867 5.594 15.703 1 90.94 87 SER A N 1
ATOM 681 C CA . SER A 1 87 ? -11.531 4.234 16.109 1 90.94 87 SER A CA 1
ATOM 682 C C . SER A 1 87 ? -12.438 3.213 15.43 1 90.94 87 SER A C 1
ATOM 684 O O . SER A 1 87 ? -11.969 2.15 15.008 1 90.94 87 SER A O 1
ATOM 686 N N . TYR A 1 88 ? -13.664 3.59 15.281 1 89.56 88 TYR A N 1
ATOM 687 C CA . TYR A 1 88 ? -14.641 2.725 14.633 1 89.56 88 TYR A CA 1
ATOM 688 C C . TYR A 1 88 ? -14.297 2.52 13.156 1 89.56 88 TYR A C 1
ATOM 690 O O . TYR A 1 88 ? -14.32 1.392 12.664 1 89.56 88 TYR A O 1
ATOM 698 N N . ILE A 1 89 ? -13.859 3.523 12.523 1 92.25 89 ILE A N 1
ATOM 699 C CA . ILE A 1 89 ? -13.578 3.506 11.094 1 92.25 89 ILE A CA 1
ATOM 700 C C . ILE A 1 89 ? -12.289 2.73 10.836 1 92.25 89 ILE A C 1
ATOM 702 O O . ILE A 1 89 ? -12.25 1.851 9.969 1 92.25 89 ILE A O 1
ATOM 706 N N . GLU A 1 90 ? -11.273 2.943 11.641 1 89.69 90 GLU A N 1
ATOM 707 C CA . GLU A 1 90 ? -9.938 2.404 11.414 1 89.69 90 GLU A CA 1
ATOM 708 C C . GLU A 1 90 ? -9.906 0.896 11.648 1 89.69 90 GLU A C 1
ATOM 710 O O . GLU A 1 90 ? -9.062 0.194 11.078 1 89.69 90 GLU A O 1
ATOM 715 N N . GLU A 1 91 ? -10.812 0.399 12.422 1 86.88 91 GLU A N 1
ATOM 716 C CA . GLU A 1 91 ? -10.836 -1.019 12.766 1 86.88 91 GLU A CA 1
ATOM 717 C C . GLU A 1 91 ? -11.266 -1.873 11.578 1 86.88 91 GLU A C 1
ATOM 719 O O . GLU A 1 91 ? -10.758 -2.98 11.391 1 86.88 91 GLU A O 1
ATOM 724 N N . ASP A 1 92 ? -12.094 -1.26 10.719 1 86.81 92 ASP A N 1
ATOM 725 C CA . ASP A 1 92 ? -12.727 -2.139 9.742 1 86.81 92 ASP A CA 1
ATOM 726 C C . ASP A 1 92 ? -12.438 -1.679 8.32 1 86.81 92 ASP A C 1
ATOM 728 O O . ASP A 1 92 ? -12.875 -2.312 7.355 1 86.81 92 ASP A O 1
ATOM 732 N N . THR A 1 93 ? -11.734 -0.544 8.234 1 92.31 93 THR A N 1
ATOM 733 C CA . THR A 1 93 ? -11.547 0.003 6.895 1 92.31 93 THR A CA 1
ATOM 734 C C . THR A 1 93 ? -10.133 0.549 6.727 1 92.31 93 THR A C 1
ATOM 736 O O . THR A 1 93 ? -9.375 0.625 7.695 1 92.31 93 THR A O 1
ATOM 739 N N . ASP A 1 94 ? -9.805 0.818 5.52 1 92.75 94 ASP A N 1
ATOM 740 C CA . ASP A 1 94 ? -8.539 1.486 5.223 1 92.75 94 ASP A CA 1
ATOM 741 C C . ASP A 1 94 ? -8.758 2.975 4.953 1 92.75 94 ASP A C 1
ATOM 743 O O . ASP A 1 94 ? -7.953 3.609 4.266 1 92.75 94 ASP A O 1
ATOM 747 N N . ILE A 1 95 ? -9.883 3.416 5.434 1 96 95 ILE A N 1
ATOM 748 C CA . ILE A 1 95 ? -10.18 4.836 5.289 1 96 95 ILE A CA 1
ATOM 749 C C . ILE A 1 95 ? -9.211 5.652 6.141 1 96 95 ILE A C 1
ATOM 751 O O . ILE A 1 95 ? -9 5.352 7.316 1 96 95 ILE A O 1
ATOM 755 N N . TYR A 1 96 ? -8.586 6.641 5.555 1 96.81 96 TYR A N 1
ATOM 756 C CA . TYR A 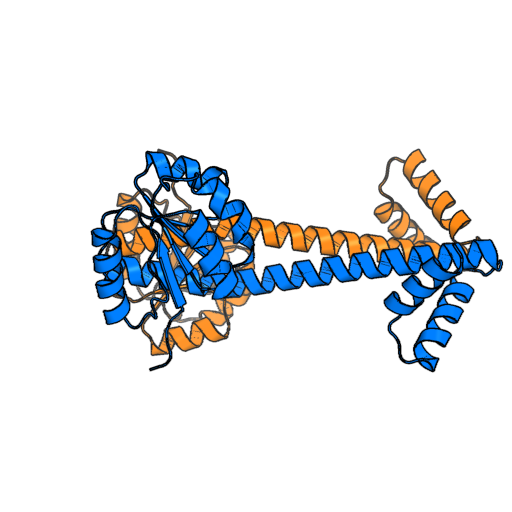1 96 ? -7.781 7.574 6.34 1 96.81 96 TYR A CA 1
ATOM 757 C C . TYR A 1 96 ? -8.672 8.445 7.223 1 96.81 96 TYR A C 1
ATOM 759 O O . TYR A 1 96 ? -9.789 8.797 6.84 1 96.81 96 TYR A O 1
ATOM 767 N N . CYS A 1 97 ? -8.164 8.797 8.352 1 96.31 97 CYS A N 1
ATOM 768 C CA . CYS A 1 97 ? -8.906 9.664 9.258 1 96.31 97 CYS A CA 1
ATOM 769 C C . CYS A 1 97 ? -8.047 10.828 9.734 1 96.31 97 CYS A C 1
ATOM 771 O O . CYS A 1 97 ? -6.848 10.656 9.984 1 96.31 97 CYS A O 1
ATOM 773 N N . MET A 1 98 ? -8.633 11.953 9.812 1 95.12 98 MET A N 1
ATOM 774 C CA . MET A 1 98 ? -8.016 13.117 10.453 1 95.12 98 MET A CA 1
ATOM 775 C C . MET A 1 98 ? -9.039 13.898 11.258 1 95.12 98 MET A C 1
ATOM 777 O O . MET A 1 98 ? -10.242 13.688 11.117 1 95.12 98 MET A O 1
ATOM 781 N N . GLY A 1 99 ? -8.562 14.789 12.07 1 92.81 99 GLY A N 1
ATOM 782 C CA . GLY A 1 99 ? -9.445 15.578 12.914 1 92.81 99 GLY A CA 1
ATOM 783 C C . GLY A 1 99 ? -10.266 16.594 12.141 1 92.81 99 GLY A C 1
ATOM 784 O O . GLY A 1 99 ? -9.969 16.875 10.977 1 92.81 99 GLY A O 1
ATOM 785 N N . THR A 1 100 ? -11.188 17.203 12.805 1 88.31 100 THR A N 1
ATOM 786 C CA . THR A 1 100 ? -12.148 18.094 12.148 1 88.31 100 THR A CA 1
ATOM 787 C C . THR A 1 100 ? -11.656 19.531 12.172 1 88.31 100 THR A C 1
ATOM 789 O O . THR A 1 100 ? -12.188 20.391 11.453 1 88.31 100 THR A O 1
ATOM 792 N N . LYS A 1 101 ? -10.789 19.781 12.977 1 87.06 101 LYS A N 1
ATOM 793 C CA . LYS A 1 101 ? -10.195 21.109 12.953 1 87.06 101 LYS A CA 1
ATOM 794 C C . LYS A 1 101 ? -9.195 21.25 11.805 1 87.06 101 LYS A C 1
ATOM 796 O O . LYS A 1 101 ? -8.008 20.969 11.977 1 87.06 101 LYS A O 1
ATOM 801 N N . ILE A 1 102 ? -9.719 21.781 10.703 1 86.88 102 ILE A N 1
ATOM 802 C CA . ILE A 1 102 ? -8.906 21.672 9.492 1 86.88 102 ILE A CA 1
ATOM 803 C C . ILE A 1 102 ? -8.586 23.078 8.977 1 86.88 102 ILE A C 1
ATOM 805 O O . ILE A 1 102 ? -9.438 23.969 9 1 86.88 102 ILE A O 1
ATOM 809 N N . SER A 1 103 ? -7.336 23.234 8.703 1 89.38 103 SER A N 1
ATOM 810 C CA . SER A 1 103 ? -6.895 24.359 7.895 1 89.38 103 SER A CA 1
ATOM 811 C C . SER A 1 103 ? -6.566 23.922 6.473 1 89.38 103 SER A C 1
ATOM 813 O O . SER A 1 103 ? -6.426 22.734 6.195 1 89.38 103 SER A O 1
ATOM 815 N N . SER A 1 104 ? -6.555 24.875 5.598 1 91.5 104 SER A N 1
ATOM 816 C CA . SER A 1 104 ? -6.227 24.578 4.207 1 91.5 104 SER A CA 1
ATOM 817 C C . SER A 1 104 ? -4.898 23.844 4.094 1 91.5 104 SER A C 1
ATOM 819 O O . SER A 1 104 ? -4.785 22.859 3.354 1 91.5 104 SER A O 1
ATOM 821 N N . VAL A 1 105 ? -3.92 24.312 4.871 1 91.38 105 VAL A N 1
ATOM 822 C CA . VAL A 1 105 ? -2.582 23.734 4.816 1 91.38 105 VAL A CA 1
ATOM 823 C C . VAL A 1 105 ? -2.623 22.297 5.316 1 91.38 105 VAL A C 1
ATOM 825 O O . VAL A 1 105 ? -2.049 21.406 4.695 1 91.38 105 VAL A O 1
ATOM 828 N N . LEU A 1 106 ? -3.336 22.125 6.402 1 93.75 106 LEU A N 1
ATOM 829 C CA . LEU A 1 106 ? -3.443 20.797 7 1 93.75 106 LEU A CA 1
ATOM 830 C C . LEU A 1 106 ? -4.109 19.828 6.039 1 93.75 106 LEU A C 1
ATOM 832 O O . LEU A 1 106 ? -3.609 18.719 5.82 1 93.75 106 LEU A O 1
ATOM 836 N N . LEU A 1 107 ? -5.18 20.25 5.469 1 95.62 107 LEU A N 1
ATOM 837 C CA . LEU A 1 107 ? -5.957 19.406 4.582 1 95.62 107 LEU A CA 1
ATOM 838 C C . LEU A 1 107 ? -5.191 19.109 3.295 1 95.62 107 LEU A C 1
ATOM 840 O O . LEU A 1 107 ? -5.152 17.969 2.832 1 95.62 107 LEU A O 1
ATOM 844 N N . THR A 1 108 ? -4.566 20.062 2.73 1 94.25 108 THR A N 1
ATOM 845 C CA . THR A 1 108 ? -3.812 19.891 1.493 1 94.25 108 THR A CA 1
ATOM 846 C C . THR A 1 108 ? -2.631 18.953 1.703 1 94.25 108 THR A C 1
ATOM 848 O O . THR A 1 108 ? -2.338 18.125 0.849 1 94.25 108 THR A O 1
ATOM 851 N N . ASN A 1 109 ? -1.946 19.094 2.803 1 94.56 109 ASN A N 1
ATOM 852 C CA . ASN A 1 109 ? -0.834 18.203 3.1 1 94.56 109 ASN A CA 1
ATOM 853 C C . ASN A 1 109 ? -1.308 16.766 3.268 1 94.56 109 ASN A C 1
ATOM 855 O O . ASN A 1 109 ? -0.639 15.828 2.82 1 94.56 109 ASN A O 1
ATOM 859 N N . ALA A 1 110 ? -2.434 16.609 3.959 1 96.88 110 ALA A N 1
ATOM 860 C CA . ALA A 1 110 ? -3 15.273 4.141 1 96.88 110 ALA A CA 1
ATOM 861 C C . ALA A 1 110 ? -3.309 14.625 2.797 1 96.88 110 ALA A C 1
ATOM 863 O O . ALA A 1 110 ? -2.926 13.477 2.553 1 96.88 110 ALA A O 1
ATOM 864 N N . ILE A 1 111 ? -3.947 15.383 1.94 1 96.94 111 ILE A N 1
ATOM 865 C CA . ILE A 1 111 ? -4.328 14.875 0.625 1 96.94 111 ILE A CA 1
ATOM 866 C C . ILE A 1 111 ? -3.074 14.531 -0.176 1 96.94 111 ILE A C 1
ATOM 868 O O . ILE A 1 111 ? -3.012 13.484 -0.825 1 96.94 111 ILE A O 1
ATOM 872 N N . ASP A 1 112 ? -2.131 15.344 -0.099 1 94.75 112 ASP A N 1
ATOM 873 C CA . ASP A 1 112 ? -0.869 15.109 -0.794 1 94.75 112 ASP A CA 1
ATOM 874 C C . ASP A 1 112 ? -0.222 13.805 -0.338 1 94.75 112 ASP A C 1
ATOM 876 O O . ASP A 1 112 ? 0.218 13 -1.163 1 94.75 112 ASP A O 1
ATOM 880 N N . LEU A 1 113 ? -0.202 13.594 0.926 1 96.19 113 LEU A N 1
ATOM 881 C CA . LEU A 1 113 ? 0.385 12.375 1.471 1 96.19 113 LEU A CA 1
ATOM 882 C C . LEU A 1 113 ? -0.403 11.141 1.027 1 96.19 113 LEU A C 1
ATOM 884 O O . LEU A 1 113 ? 0.183 10.102 0.72 1 96.19 113 LEU A O 1
ATOM 888 N N . ILE A 1 114 ? -1.688 11.234 1.013 1 97 114 ILE A N 1
ATOM 889 C CA . ILE A 1 114 ? -2.525 10.133 0.56 1 97 114 ILE A CA 1
ATOM 890 C C . ILE A 1 114 ? -2.219 9.82 -0.904 1 97 114 ILE A C 1
ATOM 892 O O . ILE A 1 114 ? -2.1 8.648 -1.284 1 97 114 ILE A O 1
ATOM 896 N N . PHE A 1 115 ? -2.023 10.836 -1.688 1 95.06 115 PHE A N 1
ATOM 897 C CA . PHE A 1 115 ? -1.721 10.641 -3.1 1 95.06 115 PHE A CA 1
ATOM 898 C C . PHE A 1 115 ? -0.342 10.016 -3.277 1 95.06 115 PHE A C 1
ATOM 900 O O . PHE A 1 115 ? -0.129 9.219 -4.195 1 95.06 115 PHE A O 1
ATOM 907 N N . GLN A 1 116 ? 0.549 10.359 -2.43 1 94 116 GLN A N 1
ATOM 908 C CA . GLN A 1 116 ? 1.869 9.734 -2.48 1 94 116 GLN A CA 1
ATOM 909 C C . GLN A 1 116 ? 1.788 8.25 -2.16 1 94 116 GLN A C 1
ATOM 911 O O . GLN A 1 116 ? 2.521 7.441 -2.74 1 94 116 GLN A O 1
ATOM 916 N N . SER A 1 117 ? 0.937 7.906 -1.255 1 94.19 117 SER A N 1
ATOM 917 C CA . SER A 1 117 ? 0.777 6.504 -0.88 1 94.19 117 SER A CA 1
ATOM 918 C C . SER A 1 117 ? 0.061 5.719 -1.973 1 94.19 117 SER A C 1
ATOM 920 O O . SER A 1 117 ? 0.276 4.512 -2.119 1 94.19 117 SER A O 1
ATOM 922 N N . LYS A 1 118 ? -0.776 6.379 -2.688 1 92.5 118 LYS A N 1
ATOM 923 C CA . LYS A 1 118 ? -1.597 5.738 -3.709 1 92.5 118 LYS A CA 1
ATOM 924 C C . LYS A 1 118 ? -0.729 5.066 -4.77 1 92.5 118 LYS A C 1
ATOM 926 O O . LYS A 1 118 ? -1.064 3.988 -5.262 1 92.5 118 LYS A O 1
ATOM 931 N N . ARG A 1 119 ? 0.366 5.629 -5.105 1 87.62 119 ARG A N 1
ATOM 932 C CA . ARG A 1 119 ? 1.257 5.078 -6.121 1 87.62 119 ARG A CA 1
ATOM 933 C C . ARG A 1 119 ? 1.814 3.729 -5.684 1 87.62 119 ARG A C 1
ATOM 935 O O . ARG A 1 119 ? 1.794 2.764 -6.453 1 87.62 119 ARG A O 1
ATOM 942 N N . ARG A 1 120 ? 2.283 3.703 -4.496 1 89.62 120 ARG A N 1
ATOM 943 C CA . ARG A 1 120 ? 2.848 2.467 -3.963 1 89.62 120 ARG A CA 1
ATOM 944 C C . ARG A 1 120 ? 1.775 1.391 -3.832 1 89.62 120 ARG A C 1
ATOM 946 O O . ARG A 1 120 ? 2.006 0.232 -4.184 1 89.62 120 ARG A O 1
ATOM 953 N N . ILE A 1 121 ? 0.64 1.794 -3.344 1 92.81 121 ILE A N 1
ATOM 954 C CA . ILE A 1 121 ? -0.461 0.858 -3.145 1 92.81 121 ILE A CA 1
ATOM 955 C C . ILE A 1 121 ? -0.9 0.284 -4.488 1 92.81 121 ILE A C 1
ATOM 957 O O . ILE A 1 121 ? -1.121 -0.923 -4.613 1 92.81 121 ILE A O 1
ATOM 961 N N . LYS A 1 122 ? -0.971 1.132 -5.445 1 92.38 122 LYS A N 1
ATOM 962 C CA . LYS A 1 122 ? -1.363 0.693 -6.781 1 92.38 122 LYS A CA 1
ATOM 963 C C . LYS A 1 122 ? -0.373 -0.326 -7.34 1 92.38 122 LYS A C 1
ATOM 965 O O . LYS A 1 122 ? -0.774 -1.338 -7.918 1 92.38 122 LYS A O 1
ATOM 970 N N . LYS A 1 123 ? 0.88 -0.126 -7.125 1 93.06 123 LYS A N 1
ATOM 971 C CA . LYS A 1 123 ? 1.915 -1.043 -7.594 1 93.06 123 LYS A CA 1
ATOM 972 C C . LYS A 1 123 ? 1.782 -2.408 -6.93 1 93.06 123 LYS A C 1
ATOM 974 O O . LYS A 1 123 ? 1.887 -3.441 -7.594 1 93.06 123 LYS A O 1
ATOM 979 N N . LEU A 1 124 ? 1.549 -2.32 -5.676 1 94.19 124 LEU A N 1
ATOM 980 C CA . LEU A 1 124 ? 1.402 -3.57 -4.938 1 94.19 124 LEU A CA 1
ATOM 981 C C . LEU A 1 124 ? 0.142 -4.312 -5.367 1 94.19 124 LEU A C 1
ATOM 983 O O . LEU A 1 124 ? 0.16 -5.535 -5.523 1 94.19 124 LEU A O 1
ATOM 987 N N . LYS A 1 125 ? -0.937 -3.621 -5.555 1 94.75 125 LYS A N 1
ATOM 988 C CA . LYS A 1 125 ? -2.186 -4.23 -6.008 1 94.75 125 LYS A CA 1
ATOM 989 C C . LYS A 1 125 ? -2.016 -4.879 -7.379 1 94.75 125 LYS A C 1
ATOM 991 O O . LYS A 1 125 ? -2.523 -5.977 -7.617 1 94.75 125 LYS A O 1
ATOM 996 N N . GLN A 1 126 ? -1.325 -4.184 -8.227 1 96.31 126 GLN A N 1
ATOM 997 C CA . GLN A 1 126 ? -1.06 -4.727 -9.555 1 96.31 126 GLN A CA 1
ATOM 998 C C . GLN A 1 126 ? -0.223 -6 -9.477 1 96.31 126 GLN A C 1
ATOM 1000 O O . GLN A 1 126 ? -0.483 -6.969 -10.188 1 96.31 126 GLN A O 1
ATOM 1005 N N . LYS A 1 127 ? 0.723 -5.949 -8.625 1 97.25 127 LYS A N 1
ATOM 1006 C CA . LYS A 1 127 ? 1.553 -7.133 -8.422 1 97.25 127 LYS A CA 1
ATOM 1007 C C . LYS A 1 127 ? 0.726 -8.297 -7.895 1 97.25 127 LYS A C 1
ATOM 1009 O O . LYS A 1 127 ? 0.875 -9.43 -8.352 1 97.25 127 LYS A O 1
ATOM 1014 N N . VAL A 1 128 ? -0.116 -8.016 -7.004 1 97.19 128 VAL A N 1
ATOM 1015 C CA . VAL A 1 128 ? -0.997 -9.039 -6.445 1 97.19 128 VAL A CA 1
ATOM 1016 C C . VAL A 1 128 ? -1.875 -9.617 -7.551 1 97.19 128 VAL A C 1
ATOM 1018 O O . VAL A 1 128 ? -1.984 -10.844 -7.688 1 97.19 128 VAL A O 1
ATOM 1021 N N . GLU A 1 129 ? -2.434 -8.742 -8.258 1 96.94 129 GLU A N 1
ATOM 1022 C CA . GLU A 1 129 ? -3.303 -9.18 -9.352 1 96.94 129 GLU A CA 1
ATOM 1023 C C . GLU A 1 129 ? -2.545 -10.055 -10.344 1 96.94 129 GLU A C 1
ATOM 1025 O O . GLU A 1 129 ? -3.037 -11.109 -10.758 1 96.94 129 GLU A O 1
ATOM 1030 N N . LYS A 1 130 ? -1.395 -9.656 -10.695 1 97.62 130 LYS A N 1
ATOM 1031 C CA . LYS A 1 130 ? -0.569 -10.406 -11.641 1 97.62 130 LYS A CA 1
ATOM 1032 C C . LYS A 1 130 ? -0.232 -11.789 -11.102 1 97.62 130 LYS A C 1
ATOM 1034 O O . LYS A 1 130 ? -0.343 -12.789 -11.812 1 97.62 130 LYS A O 1
ATOM 1039 N N . LEU A 1 131 ? 0.128 -11.805 -9.898 1 97.25 131 LEU A N 1
ATOM 1040 C CA . LEU A 1 131 ? 0.484 -13.078 -9.266 1 97.25 131 LEU A CA 1
ATOM 1041 C C . LEU A 1 131 ? -0.73 -13.992 -9.172 1 97.25 131 LEU A C 1
ATOM 1043 O O . LEU A 1 131 ? -0.622 -15.203 -9.398 1 97.25 131 LEU A O 1
ATOM 1047 N N . GLU A 1 132 ? -1.824 -13.438 -8.836 1 97 132 GLU A N 1
ATOM 1048 C CA . GLU A 1 132 ? -3.053 -14.219 -8.758 1 97 132 GLU A CA 1
ATOM 1049 C C . GLU A 1 132 ? -3.441 -14.781 -10.117 1 97 132 GLU A C 1
ATOM 1051 O O . GLU A 1 132 ? -3.846 -15.938 -10.227 1 97 132 GLU A O 1
ATOM 1056 N N . HIS A 1 133 ? -3.305 -14.016 -11.117 1 95.88 133 HIS A N 1
ATOM 1057 C CA . HIS A 1 133 ? -3.59 -14.469 -12.477 1 95.88 133 HIS A CA 1
ATOM 1058 C C . HIS A 1 133 ? -2.639 -15.586 -12.898 1 95.88 133 HIS A C 1
ATOM 1060 O O . HIS A 1 133 ? -3.062 -16.578 -13.5 1 95.88 133 HIS A O 1
ATOM 1066 N N . THR A 1 134 ? -1.439 -15.375 -12.625 1 95.44 134 THR A N 1
ATOM 1067 C CA . THR A 1 134 ? -0.448 -16.391 -12.961 1 95.44 134 THR A CA 1
ATOM 1068 C C . THR A 1 134 ? -0.786 -17.719 -12.289 1 95.44 134 THR A C 1
ATOM 1070 O O . THR A 1 134 ? -0.712 -18.781 -12.922 1 95.44 134 THR A O 1
ATOM 1073 N N . LEU A 1 135 ? -1.146 -17.625 -11.102 1 94.94 135 LEU A N 1
ATOM 1074 C CA . LEU A 1 135 ? -1.511 -18.828 -10.359 1 94.94 135 LEU A CA 1
ATOM 1075 C C . LEU A 1 135 ? -2.744 -19.484 -10.961 1 94.94 135 LEU A C 1
ATOM 1077 O O . LEU A 1 135 ? -2.795 -20.703 -11.094 1 94.94 135 LEU A O 1
ATOM 1081 N N . GLU A 1 136 ? -3.668 -18.672 -11.266 1 95 136 GLU A N 1
ATOM 1082 C CA . GLU A 1 136 ? -4.891 -19.188 -11.867 1 95 136 GLU A CA 1
ATOM 1083 C C . GLU A 1 136 ? -4.613 -19.844 -13.219 1 95 136 GLU A C 1
ATOM 1085 O O . GLU A 1 136 ? -5.191 -20.875 -13.547 1 95 136 GLU A O 1
ATOM 1090 N N . ASP A 1 137 ? -3.781 -19.188 -14 1 94.31 137 ASP A N 1
ATOM 1091 C CA . ASP A 1 137 ? -3.383 -19.734 -15.289 1 94.31 137 ASP A CA 1
ATOM 1092 C C . ASP A 1 137 ? -2.736 -21.109 -15.125 1 94.31 137 ASP A C 1
ATOM 1094 O O . ASP A 1 137 ? -3.064 -22.047 -15.859 1 94.31 137 ASP A O 1
ATOM 1098 N N . ARG A 1 138 ? -1.92 -21.234 -14.242 1 90.81 138 ARG A N 1
ATOM 1099 C CA . ARG A 1 138 ? -1.224 -22.5 -14.008 1 90.81 138 ARG A CA 1
ATOM 1100 C C . ARG A 1 138 ? -2.199 -23.594 -13.578 1 90.81 138 ARG A C 1
ATOM 1102 O O . ARG A 1 138 ? -2.07 -24.75 -14 1 90.81 138 ARG A O 1
ATOM 1109 N N . LYS A 1 139 ? -3.053 -23.219 -12.766 1 90.19 139 LYS A N 1
ATOM 1110 C CA . LYS A 1 139 ? -4.066 -24.172 -12.328 1 90.19 139 LYS A CA 1
ATOM 1111 C C . LYS A 1 139 ? -4.891 -24.688 -13.508 1 90.19 139 LYS A C 1
ATOM 1113 O O . LYS A 1 139 ? -5.164 -25.875 -13.609 1 90.19 139 LYS A O 1
ATOM 1118 N N . LEU A 1 140 ? -5.234 -23.734 -14.336 1 93.75 140 LEU A N 1
ATOM 1119 C CA . LEU A 1 140 ? -6.023 -24.078 -15.516 1 93.75 140 LEU A CA 1
ATOM 1120 C C . LEU A 1 140 ? -5.238 -25.016 -16.438 1 93.75 140 LEU A C 1
ATOM 1122 O O . LEU A 1 140 ? -5.789 -25.984 -16.953 1 93.75 140 LEU A O 1
ATOM 1126 N N . ILE A 1 141 ? -4.035 -24.719 -16.625 1 92.94 141 ILE A N 1
ATOM 1127 C CA . ILE A 1 141 ? -3.174 -25.516 -17.5 1 92.94 141 ILE A CA 1
ATOM 1128 C C . ILE A 1 141 ? -3.008 -26.922 -16.922 1 92.94 141 ILE A C 1
ATOM 1130 O O . ILE A 1 141 ? -3.092 -27.906 -17.656 1 92.94 141 ILE A O 1
ATOM 1134 N N . GLU A 1 142 ? -2.834 -27.016 -15.672 1 88.31 142 GLU A N 1
ATOM 1135 C CA . GLU A 1 142 ? -2.693 -28.312 -15.023 1 88.31 142 GLU A CA 1
ATOM 1136 C C . GLU A 1 142 ? -3.967 -29.156 -15.164 1 88.31 142 GLU A C 1
ATOM 1138 O O . GLU A 1 142 ? -3.904 -30.359 -15.422 1 88.31 142 GLU A O 1
ATOM 1143 N N . LYS A 1 143 ? -4.996 -28.484 -14.969 1 89.94 143 LYS A N 1
ATOM 1144 C CA . LYS A 1 143 ? -6.273 -29.172 -15.125 1 89.94 143 LYS A CA 1
ATOM 1145 C C . LYS A 1 143 ? -6.465 -29.656 -16.562 1 89.94 143 LYS A C 1
ATOM 1147 O O . LYS A 1 143 ? -6.957 -30.766 -16.781 1 89.94 143 LYS A O 1
ATOM 1152 N N . ALA A 1 144 ? -6.172 -28.828 -17.438 1 93.44 144 ALA A N 1
ATOM 1153 C CA . ALA A 1 144 ? -6.293 -29.188 -18.859 1 93.44 144 ALA A CA 1
ATOM 1154 C C . ALA A 1 144 ? -5.395 -30.375 -19.188 1 93.44 144 ALA A C 1
ATOM 1156 O O . ALA A 1 144 ? -5.805 -31.297 -19.906 1 93.44 144 ALA A O 1
ATOM 1157 N N . LYS A 1 145 ? -4.16 -30.312 -18.734 1 89.94 145 LYS A N 1
ATOM 1158 C CA . LYS A 1 145 ? -3.26 -31.453 -18.938 1 89.94 145 LYS A CA 1
ATOM 1159 C C . LYS A 1 145 ? -3.854 -32.719 -18.359 1 89.94 145 LYS A C 1
ATOM 1161 O O . LYS A 1 145 ? -3.787 -33.781 -19 1 89.94 145 LYS A O 1
ATOM 1166 N N . GLY A 1 146 ? -4.359 -32.625 -17.172 1 85.12 146 GLY A N 1
ATOM 1167 C CA . GLY A 1 146 ? -5.004 -33.781 -16.562 1 85.12 146 GLY A CA 1
ATOM 1168 C C . GLY A 1 146 ? -6.113 -34.375 -17.406 1 85.12 146 GLY A C 1
ATOM 1169 O O . GLY A 1 146 ? -6.223 -35.594 -17.531 1 85.12 146 GLY A O 1
ATOM 1170 N N . GLN A 1 147 ? -6.883 -33.5 -17.891 1 90.19 147 GLN A N 1
ATOM 1171 C CA . GLN A 1 147 ? -7.973 -33.938 -18.766 1 90.19 147 GLN A CA 1
ATOM 1172 C C . GLN A 1 147 ? -7.434 -34.656 -20 1 90.19 147 GLN A C 1
ATOM 1174 O O . GLN A 1 147 ? -7.961 -35.688 -20.422 1 90.19 147 GLN A O 1
ATOM 1179 N N . LEU A 1 148 ? -6.461 -34.062 -20.672 1 90.12 148 LEU A N 1
ATOM 1180 C CA . LEU A 1 148 ? -5.848 -34.656 -21.859 1 90.12 148 LEU A CA 1
ATOM 1181 C C . LEU A 1 148 ? -5.25 -36.031 -21.531 1 90.12 148 LEU A C 1
ATOM 1183 O O . LEU A 1 148 ? -5.328 -36.938 -22.328 1 90.12 148 LEU A O 1
ATOM 1187 N N . MET A 1 149 ? -4.707 -36.062 -20.406 1 84.81 149 MET A N 1
ATOM 1188 C CA . MET A 1 149 ? -4.113 -37.344 -19.969 1 84.81 149 MET A CA 1
ATOM 1189 C C . MET A 1 149 ? -5.184 -38.406 -19.781 1 84.81 149 MET A C 1
ATOM 1191 O O . MET A 1 149 ? -4.996 -39.562 -20.172 1 84.81 149 MET A O 1
ATOM 1195 N N . SER A 1 150 ? -6.188 -38.031 -19.188 1 85.62 150 SER A N 1
ATOM 1196 C CA . SER A 1 150 ? -7.266 -38.969 -18.906 1 85.62 150 SER A CA 1
ATOM 1197 C C . SER A 1 150 ? -8 -39.375 -20.172 1 85.62 150 SER A C 1
ATOM 1199 O O . SER A 1 150 ? -8.398 -40.531 -20.328 1 85.62 150 SER A O 1
ATOM 1201 N N . THR A 1 151 ? -8.172 -38.531 -21.141 1 88.06 151 THR A N 1
ATOM 1202 C CA . THR A 1 151 ? -9.008 -38.781 -22.312 1 88.06 151 THR A CA 1
ATOM 1203 C C . THR A 1 151 ? -8.18 -39.375 -23.438 1 88.06 151 THR A C 1
ATOM 1205 O O . THR A 1 151 ? -8.68 -40.188 -24.219 1 88.06 151 THR A O 1
ATOM 1208 N N . SER A 1 152 ? -6.941 -38.969 -23.531 1 86.75 152 SER A N 1
ATOM 1209 C CA . SER A 1 152 ? -6.148 -39.344 -24.688 1 86.75 152 SER A CA 1
ATOM 1210 C C . SER A 1 152 ? -4.969 -40.219 -24.281 1 86.75 152 SER A C 1
ATOM 1212 O O . SER A 1 152 ? -4.18 -40.656 -25.141 1 86.75 152 SER A O 1
ATOM 1214 N N . GLY A 1 153 ? -4.812 -40.406 -23.016 1 80.94 153 GLY A N 1
ATOM 1215 C CA . GLY A 1 153 ? -3.762 -41.281 -22.516 1 80.94 153 GLY A CA 1
ATOM 1216 C C . GLY A 1 153 ? -2.373 -40.688 -22.688 1 80.94 153 GLY A C 1
ATOM 1217 O O . GLY A 1 153 ? -1.4 -41.438 -22.875 1 80.94 153 GLY A O 1
ATOM 1218 N N . LEU A 1 154 ? -2.303 -39.438 -22.781 1 84.5 154 LEU A N 1
ATOM 1219 C CA . LEU A 1 154 ? -1.03 -38.75 -22.953 1 84.5 154 LEU A CA 1
ATOM 1220 C C . LEU A 1 154 ? -0.298 -38.625 -21.609 1 84.5 154 LEU A C 1
ATOM 1222 O O . LEU A 1 154 ? -0.93 -38.562 -20.562 1 84.5 154 LEU A O 1
ATOM 1226 N N . THR A 1 155 ? 1.021 -38.625 -21.719 1 79.38 155 THR A N 1
ATOM 1227 C CA . THR A 1 155 ? 1.807 -38.281 -20.547 1 79.38 155 THR A CA 1
ATOM 1228 C C . THR A 1 155 ? 1.74 -36.781 -20.297 1 79.38 155 THR A C 1
ATOM 1230 O O . THR A 1 155 ? 1.288 -36 -21.156 1 79.38 155 THR A O 1
ATOM 1233 N N . GLU A 1 156 ? 2.104 -36.312 -19.234 1 80.62 156 GLU A N 1
ATOM 1234 C CA . GLU A 1 156 ? 2.09 -34.875 -18.891 1 80.62 156 GLU A CA 1
ATOM 1235 C C . GLU A 1 156 ? 2.916 -34.062 -19.875 1 80.62 156 GLU A C 1
ATOM 1237 O O . GLU A 1 156 ? 2.486 -33 -20.312 1 80.62 156 GLU A O 1
ATOM 1242 N N . ASN A 1 157 ? 4.066 -34.594 -20.156 1 82.56 157 ASN A N 1
ATOM 1243 C CA . ASN A 1 157 ? 4.926 -33.875 -21.109 1 82.56 157 ASN A CA 1
ATOM 1244 C C . ASN A 1 157 ? 4.293 -33.812 -22.5 1 82.56 157 ASN A C 1
ATOM 1246 O O . ASN A 1 157 ? 4.395 -32.781 -23.188 1 82.56 157 ASN A O 1
ATOM 1250 N N . GLU A 1 158 ? 3.715 -34.938 -22.859 1 86.5 158 GLU A N 1
ATOM 1251 C CA . GLU A 1 158 ? 3.045 -34.969 -24.156 1 86.5 158 GLU A CA 1
ATOM 1252 C C . GLU A 1 158 ? 1.854 -34 -24.188 1 86.5 158 GLU A C 1
ATOM 1254 O O . GLU A 1 158 ? 1.624 -33.312 -25.188 1 86.5 158 GLU A O 1
ATOM 1259 N N . ALA A 1 159 ? 1.128 -34.094 -23.062 1 89.94 159 ALA A N 1
ATOM 1260 C CA . ALA A 1 159 ? -0.014 -33.188 -22.953 1 89.94 159 ALA A CA 1
ATOM 1261 C C . ALA A 1 159 ? 0.427 -31.719 -23.047 1 89.94 159 ALA A C 1
ATOM 1263 O O . ALA A 1 159 ? -0.207 -30.922 -23.719 1 89.94 159 ALA A O 1
ATOM 1264 N N . PHE A 1 160 ? 1.435 -31.375 -22.406 1 90.81 160 PHE A N 1
ATOM 1265 C CA . PHE A 1 160 ? 1.961 -30.016 -22.422 1 90.81 160 PHE A CA 1
ATOM 1266 C C . PHE A 1 160 ? 2.406 -29.625 -23.828 1 90.81 160 PHE A C 1
ATOM 1268 O O . PHE A 1 160 ? 2.109 -28.531 -24.297 1 90.81 160 PHE A O 1
ATOM 1275 N N . ARG A 1 161 ? 3.104 -30.547 -24.391 1 91.94 161 ARG A N 1
ATOM 1276 C CA . ARG A 1 161 ? 3.602 -30.281 -25.734 1 91.94 161 ARG A CA 1
ATOM 1277 C C . ARG A 1 161 ? 2.449 -30.094 -26.719 1 91.94 161 ARG A C 1
ATOM 1279 O O . ARG A 1 161 ? 2.539 -29.297 -27.641 1 91.94 161 ARG A O 1
ATOM 1286 N N . TYR A 1 162 ? 1.488 -30.922 -26.5 1 93.94 162 TYR A N 1
ATOM 1287 C CA . TYR A 1 162 ? 0.294 -30.828 -27.328 1 93.94 162 TYR A CA 1
ATOM 1288 C C . TYR A 1 162 ? -0.336 -29.438 -27.219 1 93.94 162 TYR A C 1
ATOM 1290 O O . TYR A 1 162 ? -0.649 -28.812 -28.234 1 93.94 162 TYR A O 1
ATOM 1298 N N . MET A 1 163 ? -0.492 -29.016 -26.031 1 94.62 163 MET A N 1
ATOM 1299 C CA . MET A 1 163 ? -1.073 -27.703 -25.781 1 94.62 163 MET A CA 1
ATOM 1300 C C . MET A 1 163 ? -0.173 -26.594 -26.328 1 94.62 163 MET A C 1
ATOM 1302 O O . MET A 1 163 ? -0.659 -25.625 -26.906 1 94.62 163 MET A O 1
ATOM 1306 N N . GLN A 1 164 ? 1.048 -26.766 -26.125 1 94.75 164 GLN A N 1
ATOM 1307 C CA . GLN A 1 164 ? 2.029 -25.781 -26.594 1 94.75 164 GLN A CA 1
ATOM 1308 C C . GLN A 1 164 ? 1.975 -25.625 -28.109 1 94.75 164 GLN A C 1
ATOM 1310 O O . GLN A 1 164 ? 2.027 -24.516 -28.625 1 94.75 164 GLN A O 1
ATOM 1315 N N . LYS A 1 165 ? 1.938 -26.766 -28.688 1 95.31 165 LYS A N 1
ATOM 1316 C CA . LYS A 1 165 ? 1.858 -26.75 -30.156 1 95.31 165 LYS A CA 1
ATOM 1317 C C . LYS A 1 165 ? 0.621 -26 -30.625 1 95.31 165 LYS A C 1
ATOM 1319 O O . LYS A 1 165 ? 0.697 -25.203 -31.562 1 95.31 165 LYS A O 1
ATOM 1324 N N . ILE A 1 166 ? -0.466 -26.297 -30.016 1 94.69 166 ILE A N 1
ATOM 1325 C CA . ILE A 1 166 ? -1.706 -25.625 -30.391 1 94.69 166 ILE A CA 1
ATOM 1326 C C . ILE A 1 166 ? -1.571 -24.125 -30.156 1 94.69 166 ILE A C 1
ATOM 1328 O O . ILE A 1 166 ? -2.031 -23.328 -30.969 1 94.69 166 ILE A O 1
ATOM 1332 N N . SER A 1 167 ? -1.034 -23.828 -29.078 1 95.06 167 SER A N 1
ATOM 1333 C CA . SER A 1 167 ? -0.807 -22.422 -28.734 1 95.06 167 SER A CA 1
ATOM 1334 C C . SER A 1 167 ? 0.046 -21.719 -29.781 1 95.06 167 SER A C 1
ATOM 1336 O O . SER A 1 167 ? -0.319 -20.656 -30.281 1 95.06 167 SER A O 1
ATOM 1338 N N . MET A 1 168 ? 1.106 -22.25 -30.094 1 95.12 168 MET A N 1
ATOM 1339 C CA . MET A 1 168 ? 2.041 -21.703 -31.078 1 95.12 168 MET A CA 1
ATOM 1340 C C . MET A 1 168 ? 1.389 -21.578 -32.438 1 95.12 168 MET A C 1
ATOM 1342 O O . MET A 1 168 ? 1.535 -20.562 -33.125 1 95.12 168 MET A O 1
ATOM 1346 N N . ASP A 1 169 ? 0.684 -22.609 -32.875 1 95.75 169 ASP A N 1
ATOM 1347 C CA . ASP A 1 169 ? 0.045 -22.641 -34.188 1 95.75 169 ASP A CA 1
ATOM 1348 C C . ASP A 1 169 ? -1.067 -21.609 -34.281 1 95.75 169 ASP A C 1
ATOM 1350 O O . ASP A 1 169 ? -1.284 -21.016 -35.344 1 95.75 169 ASP A O 1
ATOM 1354 N N . SER A 1 170 ? -1.692 -21.391 -33.219 1 95 170 SER A N 1
ATOM 1355 C CA . SER A 1 170 ? -2.855 -20.516 -33.25 1 95 170 SER A CA 1
ATOM 1356 C C . SER A 1 170 ? -2.494 -19.109 -32.781 1 95 170 SER A C 1
ATOM 1358 O O . SER A 1 170 ? -3.27 -18.156 -32.969 1 95 170 SER A O 1
ATOM 1360 N N . GLY A 1 171 ? -1.396 -19.062 -32.156 1 94.06 171 GLY A N 1
ATOM 1361 C CA . GLY A 1 171 ? -0.972 -17.781 -31.609 1 94.06 171 GLY A CA 1
ATOM 1362 C C . GLY A 1 171 ? -1.71 -17.375 -30.344 1 94.06 171 GLY A C 1
ATOM 1363 O O . GLY A 1 171 ? -1.784 -16.203 -30.016 1 94.06 171 GLY A O 1
ATOM 1364 N N . ARG A 1 172 ? -2.33 -18.328 -29.703 1 94.44 172 ARG A N 1
ATOM 1365 C CA . ARG A 1 172 ? -3.074 -18.047 -28.469 1 94.44 172 ARG A CA 1
ATOM 1366 C C . ARG A 1 172 ? -2.238 -18.375 -27.234 1 94.44 172 ARG A C 1
ATOM 1368 O O . ARG A 1 172 ? -1.305 -19.172 -27.312 1 94.44 172 ARG A O 1
ATOM 1375 N N . ARG A 1 173 ? -2.662 -17.797 -26.141 1 91.94 173 ARG A N 1
ATOM 1376 C CA . ARG A 1 173 ? -1.969 -18.062 -24.891 1 91.94 173 ARG A CA 1
ATOM 1377 C C . ARG A 1 173 ? -2.312 -19.453 -24.359 1 91.94 173 ARG A C 1
ATOM 1379 O O . ARG A 1 173 ? -3.42 -19.953 -24.578 1 91.94 173 ARG A O 1
ATOM 1386 N N . MET A 1 174 ? -1.441 -19.984 -23.641 1 93.69 174 MET A N 1
ATOM 1387 C CA . MET A 1 174 ? -1.6 -21.328 -23.078 1 93.69 174 MET A CA 1
ATOM 1388 C C . MET A 1 174 ? -2.867 -21.406 -22.234 1 93.69 174 MET A C 1
ATOM 1390 O O . MET A 1 174 ? -3.566 -22.422 -22.266 1 93.69 174 MET A O 1
ATOM 1394 N N . LYS A 1 175 ? -3.098 -20.328 -21.453 1 94.25 175 LYS A N 1
ATOM 1395 C CA . LYS A 1 175 ? -4.277 -20.328 -20.594 1 94.25 175 LYS A CA 1
ATOM 1396 C C . LYS A 1 175 ? -5.559 -20.422 -21.422 1 94.25 175 LYS A C 1
ATOM 1398 O O . LYS A 1 175 ? -6.52 -21.078 -21.016 1 94.25 175 LYS A O 1
ATOM 1403 N N . ASP A 1 176 ? -5.562 -19.781 -22.5 1 95.06 176 ASP A N 1
ATOM 1404 C CA . ASP A 1 176 ? -6.73 -19.812 -23.375 1 95.06 176 ASP A CA 1
ATOM 1405 C C . ASP A 1 176 ? -6.918 -21.203 -23.969 1 95.06 176 ASP A C 1
ATOM 1407 O O . ASP A 1 176 ? -8.047 -21.688 -24.094 1 95.06 176 ASP A O 1
ATOM 1411 N N . ILE A 1 177 ? -5.82 -21.781 -24.406 1 95.25 177 ILE A N 1
ATOM 1412 C CA . ILE A 1 177 ? -5.848 -23.156 -24.906 1 95.25 177 ILE A CA 1
ATOM 1413 C C . ILE A 1 177 ? -6.375 -24.094 -23.828 1 95.25 177 ILE A C 1
ATOM 1415 O O . ILE A 1 177 ? -7.207 -24.969 -24.109 1 95.25 177 ILE A O 1
ATOM 1419 N N . ALA A 1 178 ? -5.922 -23.891 -22.656 1 95.69 178 ALA A N 1
ATOM 1420 C CA . ALA A 1 178 ? -6.367 -24.703 -21.516 1 95.69 178 ALA A CA 1
ATOM 1421 C C . ALA A 1 178 ? -7.879 -24.594 -21.344 1 95.69 178 ALA A C 1
ATOM 1423 O O . ALA A 1 178 ? -8.555 -25.609 -21.141 1 95.69 178 ALA A O 1
ATOM 1424 N N . SER A 1 179 ? -8.367 -23.438 -21.344 1 94.44 179 SER A N 1
ATOM 1425 C CA . SER A 1 179 ? -9.797 -23.203 -21.188 1 94.44 179 SER A CA 1
ATOM 1426 C C . SER A 1 179 ? -10.602 -23.906 -22.281 1 94.44 179 SER A C 1
ATOM 1428 O O . SER A 1 179 ? -11.672 -24.453 -22.016 1 94.44 179 SER A O 1
ATOM 1430 N N . LEU A 1 180 ? -10.078 -23.891 -23.5 1 92.94 180 LEU A N 1
ATOM 1431 C CA . LEU A 1 180 ? -10.734 -24.547 -24.625 1 92.94 180 LEU A CA 1
ATOM 1432 C C . LEU A 1 180 ? -10.789 -26.047 -24.422 1 92.94 180 LEU A C 1
ATOM 1434 O O . LEU A 1 180 ? -11.812 -26.672 -24.703 1 92.94 180 LEU A O 1
ATOM 1438 N N . ILE A 1 181 ? -9.734 -26.594 -23.984 1 92.56 181 ILE A N 1
ATOM 1439 C CA . ILE A 1 181 ? -9.648 -28.031 -23.766 1 92.56 181 ILE A CA 1
ATOM 1440 C C . ILE A 1 181 ? -10.633 -28.438 -22.688 1 92.56 181 ILE A C 1
ATOM 1442 O O . ILE A 1 181 ? -11.297 -29.469 -22.797 1 92.56 181 ILE A O 1
ATOM 1446 N N . LEU A 1 182 ? -10.742 -27.672 -21.672 1 92.81 182 LEU A N 1
ATOM 1447 C CA . LEU A 1 182 ? -11.617 -28 -20.562 1 92.81 182 LEU A CA 1
ATOM 1448 C C . LEU A 1 182 ? -13.078 -27.859 -20.953 1 92.81 182 LEU A C 1
ATOM 1450 O O . LEU A 1 182 ? -13.945 -28.547 -20.406 1 92.81 182 LEU A O 1
ATOM 1454 N N . GLN A 1 183 ? -13.344 -26.984 -21.859 1 90.75 183 GLN A N 1
ATOM 1455 C CA . GLN A 1 183 ? -14.703 -26.797 -22.344 1 90.75 183 GLN A CA 1
ATOM 1456 C C . GLN A 1 183 ? -15.094 -27.891 -23.328 1 90.75 183 GLN A C 1
ATOM 1458 O O . GLN A 1 183 ? -16.25 -28.328 -23.359 1 90.75 183 GLN A O 1
ATOM 1463 N N . GLU A 1 184 ? -14.188 -28.234 -24.141 1 79.12 184 GLU A N 1
ATOM 1464 C CA . GLU A 1 184 ? -14.469 -29.203 -25.188 1 79.12 184 GLU A CA 1
ATOM 1465 C C . GLU A 1 184 ? -14.57 -30.609 -24.625 1 79.12 184 GLU A C 1
ATOM 1467 O O . GLU A 1 184 ? -15.438 -31.391 -25.016 1 79.12 184 GLU A O 1
ATOM 1472 N N . LEU A 1 185 ? -13.648 -30.906 -23.797 1 66 185 LEU A N 1
ATOM 1473 C CA . LEU A 1 185 ? -13.609 -32.312 -23.359 1 66 185 LEU A CA 1
ATOM 1474 C C . LEU A 1 185 ? -14.586 -32.562 -22.219 1 66 185 LEU A C 1
ATOM 1476 O O . LEU A 1 185 ? -14.695 -33.656 -21.719 1 66 185 LEU A O 1
ATOM 1480 N N . GLU A 1 186 ? -15.461 -31.531 -21.672 1 52.97 186 GLU A N 1
ATOM 1481 C CA . GLU A 1 186 ? -16.656 -31.828 -20.891 1 52.97 186 GLU A CA 1
ATOM 1482 C C 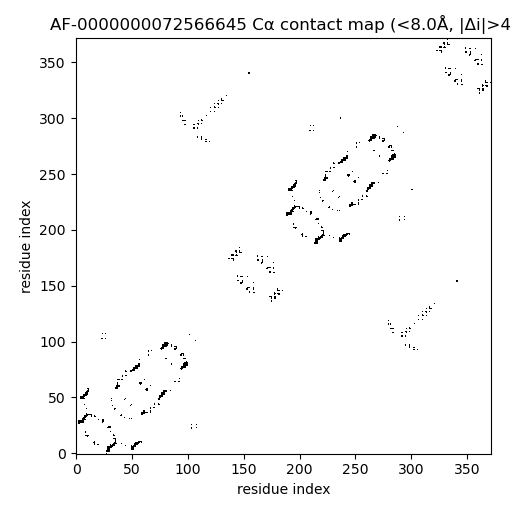. GLU A 1 186 ? -17.766 -32.375 -21.781 1 52.97 186 GLU A C 1
ATOM 1484 O O . GLU A 1 186 ? -17.891 -32 -22.938 1 52.97 186 GLU A O 1
ATOM 1489 N N . MET B 1 1 ? 1.188 5.176 28.625 1 39.44 1 MET B N 1
ATOM 1490 C CA . MET B 1 1 ? 0.535 5.707 27.422 1 39.44 1 MET B CA 1
ATOM 1491 C C . MET B 1 1 ? 1.074 5.031 26.172 1 39.44 1 MET B C 1
ATOM 1493 O O . MET B 1 1 ? 2.289 4.938 25.984 1 39.44 1 MET B O 1
ATOM 1497 N N . MET B 1 2 ? 0.495 4.219 25.609 1 51.94 2 MET B N 1
ATOM 1498 C CA . MET B 1 2 ? 0.985 3.342 24.547 1 51.94 2 MET B CA 1
ATOM 1499 C C . MET B 1 2 ? 1.602 4.152 23.406 1 51.94 2 MET B C 1
ATOM 1501 O O . MET B 1 2 ? 1.014 5.137 22.953 1 51.94 2 MET B O 1
ATOM 1505 N N . GLN B 1 3 ? 2.902 4.113 23.203 1 67.06 3 GLN B N 1
ATOM 1506 C CA . GLN B 1 3 ? 3.684 4.855 22.219 1 67.06 3 GLN B CA 1
ATOM 1507 C C . GLN B 1 3 ? 3.07 4.734 20.828 1 67.06 3 GLN B C 1
ATOM 1509 O O . GLN B 1 3 ? 2.625 3.658 20.422 1 67.06 3 GLN B O 1
ATOM 1514 N N . LYS B 1 4 ? 2.887 6 20.219 1 84.25 4 LYS B N 1
ATOM 1515 C CA . LYS B 1 4 ? 2.213 6.109 18.922 1 84.25 4 LYS B CA 1
ATOM 1516 C C . LYS B 1 4 ? 3.035 5.461 17.812 1 84.25 4 LYS B C 1
ATOM 1518 O O . LYS B 1 4 ? 2.479 4.918 16.859 1 84.25 4 LYS B O 1
ATOM 1523 N N . GLY B 1 5 ? 4.492 5.41 18.109 1 91.62 5 GLY B N 1
ATOM 1524 C CA . GLY B 1 5 ? 5.375 4.859 17.094 1 91.62 5 GLY B CA 1
ATOM 1525 C C . GLY B 1 5 ? 6.836 5.188 17.328 1 91.62 5 GLY B C 1
ATOM 1526 O O . GLY B 1 5 ? 7.152 6.191 17.984 1 91.62 5 GLY B O 1
ATOM 1527 N N . LYS B 1 6 ? 7.676 4.375 16.938 1 95.69 6 LYS B N 1
ATOM 1528 C CA . LYS B 1 6 ? 9.117 4.559 17.031 1 95.69 6 LYS B CA 1
ATOM 1529 C C . LYS B 1 6 ? 9.672 5.285 15.812 1 95.69 6 LYS B C 1
ATOM 1531 O O . LYS B 1 6 ? 9.469 4.848 14.68 1 95.69 6 LYS B O 1
ATOM 1536 N N . ILE B 1 7 ? 10.43 6.426 16.094 1 98.12 7 ILE B N 1
ATOM 1537 C CA . ILE B 1 7 ? 10.875 7.266 14.992 1 98.12 7 ILE B CA 1
ATOM 1538 C C . ILE B 1 7 ? 12.367 7.555 15.133 1 98.12 7 ILE B C 1
ATOM 1540 O O . ILE B 1 7 ? 12.859 7.793 16.234 1 98.12 7 ILE B O 1
ATOM 1544 N N . ILE B 1 8 ? 13.055 7.477 14.062 1 98.31 8 ILE B N 1
ATOM 1545 C CA . ILE B 1 8 ? 14.414 8 13.977 1 98.31 8 ILE B CA 1
ATOM 1546 C C . ILE B 1 8 ? 14.422 9.305 13.195 1 98.31 8 ILE B C 1
ATOM 1548 O O . ILE B 1 8 ? 13.734 9.43 12.172 1 98.31 8 ILE B O 1
ATOM 1552 N N . ILE B 1 9 ? 15.156 10.266 13.727 1 98.19 9 ILE B N 1
ATOM 1553 C CA . ILE B 1 9 ? 15.289 11.547 13.047 1 98.19 9 ILE B CA 1
ATOM 1554 C C . ILE B 1 9 ? 16.703 11.68 12.484 1 98.19 9 ILE B C 1
ATOM 1556 O O . ILE B 1 9 ? 17.688 11.664 13.234 1 98.19 9 ILE B O 1
ATOM 1560 N N . ALA B 1 10 ? 16.781 11.758 11.188 1 97.12 10 ALA B N 1
ATOM 1561 C CA . ALA B 1 10 ? 18.062 11.875 10.484 1 97.12 10 ALA B CA 1
ATOM 1562 C C . ALA B 1 10 ? 18.094 13.102 9.586 1 97.12 10 ALA B C 1
ATOM 1564 O O . ALA B 1 10 ? 17.953 12.984 8.367 1 97.12 10 ALA B O 1
ATOM 1565 N N . VAL B 1 11 ? 18.328 14.258 10.172 1 92.44 11 VAL B N 1
ATOM 1566 C CA . VAL B 1 11 ? 18.328 15.508 9.43 1 92.44 11 VAL B CA 1
ATOM 1567 C C . VAL B 1 11 ? 19.703 16.172 9.516 1 92.44 11 VAL B C 1
ATOM 1569 O O . VAL B 1 11 ? 20.547 15.75 10.297 1 92.44 11 VAL B O 1
ATOM 1572 N N . GLY B 1 12 ? 19.922 17.141 8.648 1 82.19 12 GLY B N 1
ATOM 1573 C CA . GLY B 1 12 ? 21.203 17.734 8.305 1 82.19 12 GLY B CA 1
ATOM 1574 C C . GLY B 1 12 ? 21.984 18.219 9.516 1 82.19 12 GLY B C 1
ATOM 1575 O O . GLY B 1 12 ? 23.219 18.219 9.508 1 82.19 12 GLY B O 1
ATOM 1576 N N . ASN B 1 13 ? 21.328 18.734 10.578 1 87 13 ASN B N 1
ATOM 1577 C CA . ASN B 1 13 ? 22.094 19.172 11.742 1 87 13 ASN B CA 1
ATOM 1578 C C . ASN B 1 13 ? 21.391 18.812 13.039 1 87 13 ASN B C 1
ATOM 1580 O O . ASN B 1 13 ? 20.172 18.625 13.062 1 87 13 ASN B O 1
ATOM 1584 N N . ILE B 1 14 ? 22.188 18.703 14.109 1 90.12 14 ILE B N 1
ATOM 1585 C CA . ILE B 1 14 ? 21.75 18.188 15.398 1 90.12 14 ILE B CA 1
ATOM 1586 C C . ILE B 1 14 ? 20.719 19.156 16.016 1 90.12 14 ILE B C 1
ATOM 1588 O O . ILE B 1 14 ? 19.797 18.719 16.703 1 90.12 14 ILE B O 1
ATOM 1592 N N . GLU B 1 15 ? 20.844 20.438 15.727 1 92.94 15 GLU B N 1
ATOM 1593 C CA . GLU B 1 15 ? 19.906 21.406 16.281 1 92.94 15 GLU B CA 1
ATOM 1594 C C . GLU B 1 15 ? 18.5 21.188 15.758 1 92.94 15 GLU B C 1
ATOM 1596 O O . GLU B 1 15 ? 17.547 21.141 16.531 1 92.94 15 GLU B O 1
ATOM 1601 N N . THR B 1 16 ? 18.422 21.062 14.484 1 91.12 16 THR B N 1
ATOM 1602 C CA . THR B 1 16 ? 17.141 20.781 13.859 1 91.12 16 THR B CA 1
ATOM 1603 C C . THR B 1 16 ? 16.562 19.453 14.359 1 91.12 16 THR B C 1
ATOM 1605 O O . THR B 1 16 ? 15.383 19.359 14.672 1 91.12 16 THR B O 1
ATOM 1608 N N . ALA B 1 17 ? 17.438 18.453 14.492 1 94.19 17 ALA B N 1
ATOM 1609 C CA . ALA B 1 17 ? 17.016 17.141 14.961 1 94.19 17 ALA B CA 1
ATOM 1610 C C . ALA B 1 17 ? 16.469 17.219 16.391 1 94.19 17 ALA B C 1
ATOM 1612 O O . ALA B 1 17 ? 15.438 16.609 16.688 1 94.19 17 ALA B O 1
ATOM 1613 N N . THR B 1 18 ? 17.094 17.984 17.156 1 95.5 18 THR B N 1
ATOM 1614 C CA . THR B 1 18 ? 16.703 18.125 18.562 1 95.5 18 THR B CA 1
ATOM 1615 C C . THR B 1 18 ? 15.359 18.844 1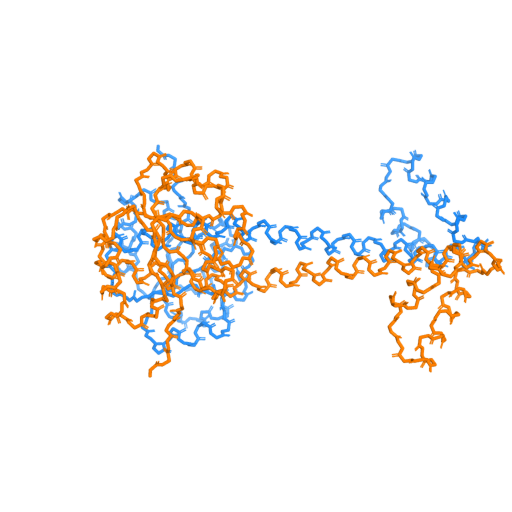8.672 1 95.5 18 THR B C 1
ATOM 1617 O O . THR B 1 18 ? 14.523 18.469 19.5 1 95.5 18 THR B O 1
ATOM 1620 N N . LYS B 1 19 ? 15.195 19.859 17.859 1 94.38 19 LYS B N 1
ATOM 1621 C CA . LYS B 1 19 ? 13.922 20.578 17.844 1 94.38 19 LYS B CA 1
ATOM 1622 C C . LYS B 1 19 ? 12.773 19.641 17.469 1 94.38 19 LYS B C 1
ATOM 1624 O O . LYS B 1 19 ? 11.719 19.656 18.125 1 94.38 19 LYS B O 1
ATOM 1629 N N . LEU B 1 20 ? 13 18.906 16.484 1 95.69 20 LEU B N 1
ATOM 1630 C CA . LEU B 1 20 ? 11.977 17.969 16.031 1 95.69 20 LEU B CA 1
ATOM 1631 C C . LEU B 1 20 ? 11.695 16.922 17.094 1 95.69 20 LEU B C 1
ATOM 1633 O O . LEU B 1 20 ? 10.539 16.531 17.297 1 95.69 20 LEU B O 1
ATOM 1637 N N . LYS B 1 21 ? 12.789 16.422 17.688 1 96.25 21 LYS B N 1
ATOM 1638 C CA . LYS B 1 21 ? 12.633 15.453 18.766 1 96.25 21 LYS B CA 1
ATOM 1639 C C . LYS B 1 21 ? 11.742 16.016 19.875 1 96.25 21 LYS B C 1
ATOM 1641 O O . LYS B 1 21 ? 10.82 15.336 20.344 1 96.25 21 LYS B O 1
ATOM 1646 N N . THR B 1 22 ? 11.977 17.25 20.281 1 95.88 22 THR B N 1
ATOM 1647 C CA . THR B 1 22 ? 11.211 17.875 21.344 1 95.88 22 THR B CA 1
ATOM 1648 C C . THR B 1 22 ? 9.742 17.984 20.969 1 95.88 22 THR B C 1
ATOM 1650 O O . THR B 1 22 ? 8.859 17.656 21.75 1 95.88 22 THR B O 1
ATOM 1653 N N . LEU B 1 23 ? 9.531 18.406 19.75 1 93.69 23 LEU B N 1
ATOM 1654 C CA . LEU B 1 23 ? 8.172 18.562 19.234 1 93.69 23 LEU B CA 1
ATOM 1655 C C . LEU B 1 23 ? 7.422 17.234 19.25 1 93.69 23 LEU B C 1
ATOM 1657 O O . LEU B 1 23 ? 6.293 17.172 19.75 1 93.69 23 LEU B O 1
ATOM 1661 N N . LEU B 1 24 ? 8.039 16.234 18.812 1 95.69 24 LEU B N 1
ATOM 1662 C CA . LEU B 1 24 ? 7.363 14.945 18.625 1 95.69 24 LEU B CA 1
ATOM 1663 C C . LEU B 1 24 ? 7.23 14.195 19.953 1 95.69 24 LEU B C 1
ATOM 1665 O O . LEU B 1 24 ? 6.242 13.492 20.172 1 95.69 24 LEU B O 1
ATOM 1669 N N . THR B 1 25 ? 8.219 14.328 20.766 1 94.94 25 THR B N 1
ATOM 1670 C CA . THR B 1 25 ? 8.141 13.688 22.078 1 94.94 25 THR B CA 1
ATOM 1671 C C . THR B 1 25 ? 6.961 14.25 22.875 1 94.94 25 THR B C 1
ATOM 1673 O O . THR B 1 25 ? 6.258 13.5 23.562 1 94.94 25 THR B O 1
ATOM 1676 N N . GLN B 1 26 ? 6.738 15.508 22.734 1 93.62 26 GLN B N 1
ATOM 1677 C CA . GLN B 1 26 ? 5.621 16.156 23.406 1 93.62 26 GLN B CA 1
ATOM 1678 C C . GLN B 1 26 ? 4.285 15.617 22.906 1 93.62 26 GLN B C 1
ATOM 1680 O O . GLN B 1 26 ? 3.285 15.648 23.625 1 93.62 26 GLN B O 1
ATOM 1685 N N . GLU B 1 27 ? 4.344 15.172 21.672 1 92.31 27 GLU B N 1
ATOM 1686 C CA . GLU B 1 27 ? 3.115 14.664 21.062 1 92.31 27 GLU B CA 1
ATOM 1687 C C . GLU B 1 27 ? 2.965 13.164 21.297 1 92.31 27 GLU B C 1
ATOM 1689 O O . GLU B 1 27 ? 2.029 12.547 20.781 1 92.31 27 GLU B O 1
ATOM 1694 N N . GLY B 1 28 ? 3.943 12.523 22 1 93.12 28 GLY B N 1
ATOM 1695 C CA . GLY B 1 28 ? 3.777 11.141 22.438 1 93.12 28 GLY B CA 1
ATOM 1696 C C . GLY B 1 28 ? 4.527 10.148 21.578 1 93.12 28 GLY B C 1
ATOM 1697 O O . GLY B 1 28 ? 4.332 8.938 21.703 1 93.12 28 GLY B O 1
ATOM 1698 N N . TYR B 1 29 ? 5.387 10.586 20.672 1 95.69 29 TYR B N 1
ATOM 1699 C CA . TYR B 1 29 ? 6.184 9.68 19.859 1 95.69 29 TYR B CA 1
ATOM 1700 C C . TYR B 1 29 ? 7.465 9.281 20.578 1 95.69 29 TYR B C 1
ATOM 1702 O O . TYR B 1 29 ? 7.996 10.039 21.375 1 95.69 29 TYR B O 1
ATOM 1710 N N . ASP B 1 30 ? 7.875 8.086 20.312 1 96.44 30 ASP B N 1
ATOM 1711 C CA . ASP B 1 30 ? 9.148 7.598 20.844 1 96.44 30 ASP B CA 1
ATOM 1712 C C . ASP B 1 30 ? 10.281 7.828 19.844 1 96.44 30 ASP B C 1
ATOM 1714 O O . ASP B 1 30 ? 10.375 7.137 18.828 1 96.44 30 ASP B O 1
ATOM 1718 N N . ILE B 1 31 ? 11.109 8.805 20.141 1 97.44 31 ILE B N 1
ATOM 1719 C CA . ILE B 1 31 ? 12.266 9.078 19.281 1 97.44 31 ILE B CA 1
ATOM 1720 C C . ILE B 1 31 ? 13.445 8.219 19.719 1 97.44 31 ILE B C 1
ATOM 1722 O O . ILE B 1 31 ? 14.078 8.492 20.75 1 97.44 31 ILE B O 1
ATOM 1726 N N 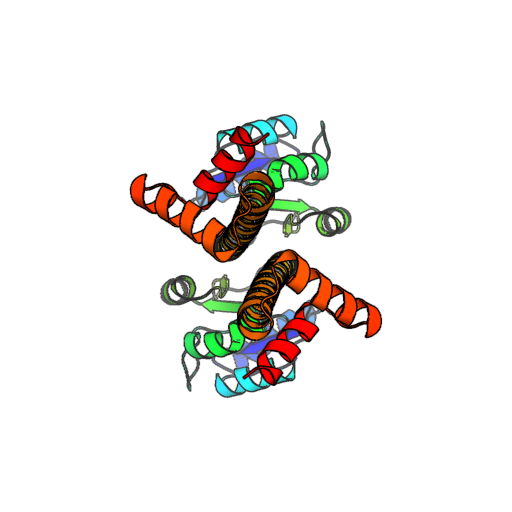. ILE B 1 32 ? 13.781 7.273 18.938 1 96.88 32 ILE B N 1
ATOM 1727 C CA . ILE B 1 32 ? 14.734 6.23 19.312 1 96.88 32 ILE B CA 1
ATOM 1728 C C . ILE B 1 32 ? 16.156 6.758 19.156 1 96.88 32 ILE B C 1
ATOM 1730 O O . ILE B 1 32 ? 17.062 6.363 19.891 1 96.88 32 ILE B O 1
ATOM 1734 N N . ALA B 1 33 ? 16.359 7.547 18.156 1 97.12 33 ALA B N 1
ATOM 1735 C CA . ALA B 1 33 ? 17.719 8.008 17.891 1 97.12 33 ALA B CA 1
ATOM 1736 C C . ALA B 1 33 ? 17.719 9.234 16.984 1 97.12 33 ALA B C 1
ATOM 1738 O O . ALA B 1 33 ? 16.75 9.461 16.25 1 97.12 33 ALA B O 1
ATOM 1739 N N . LEU B 1 34 ? 18.734 9.984 17.188 1 97.19 34 LEU B N 1
ATOM 1740 C CA . LEU B 1 34 ? 19.078 11.07 16.281 1 97.19 34 LEU B CA 1
ATOM 1741 C C . LEU B 1 34 ? 20.375 10.789 15.539 1 97.19 34 LEU B C 1
ATOM 1743 O O . LEU B 1 34 ? 21.328 10.266 16.141 1 97.19 34 LEU B O 1
ATOM 1747 N N . CYS B 1 35 ? 20.422 11.039 14.258 1 94.81 35 CYS B N 1
ATOM 1748 C CA . CYS B 1 35 ? 21.672 10.906 13.539 1 94.81 35 CYS B CA 1
ATOM 1749 C C . CYS B 1 35 ? 21.766 11.906 12.391 1 94.81 35 CYS B C 1
ATOM 1751 O O . CYS B 1 35 ? 20.766 12.539 12.047 1 94.81 35 CYS B O 1
ATOM 1753 N N . THR B 1 36 ? 23 12.07 11.875 1 92.12 36 THR B N 1
ATOM 1754 C CA . THR B 1 36 ? 23.203 13.07 10.836 1 92.12 36 THR B CA 1
ATOM 1755 C C . THR B 1 36 ? 23.906 12.453 9.625 1 92.12 36 THR B C 1
ATOM 1757 O O . THR B 1 36 ? 24.203 13.141 8.648 1 92.12 36 THR B O 1
ATOM 1760 N N . SER B 1 37 ? 24.203 11.109 9.695 1 93.69 37 SER B N 1
ATOM 1761 C CA . SER B 1 37 ? 24.859 10.453 8.57 1 93.69 37 SER B CA 1
ATOM 1762 C C . SER B 1 37 ? 24.062 9.25 8.078 1 93.69 37 SER B C 1
ATOM 1764 O O . SER B 1 37 ? 23.344 8.617 8.859 1 93.69 37 SER B O 1
ATOM 1766 N N . GLY B 1 38 ? 24.219 8.961 6.824 1 95.38 38 GLY B N 1
ATOM 1767 C CA . GLY B 1 38 ? 23.531 7.844 6.207 1 95.38 38 GLY B CA 1
ATOM 1768 C C . GLY B 1 38 ? 23.953 6.496 6.762 1 95.38 38 GLY B C 1
ATOM 1769 O O . GLY B 1 38 ? 23.109 5.629 7.016 1 95.38 38 GLY B O 1
ATOM 1770 N N . ASN B 1 39 ? 25.266 6.344 6.945 1 96.06 39 ASN B N 1
ATOM 1771 C CA . ASN B 1 39 ? 25.781 5.094 7.488 1 96.06 39 ASN B CA 1
ATOM 1772 C C . ASN B 1 39 ? 25.234 4.82 8.891 1 96.06 39 ASN B C 1
ATOM 1774 O O . ASN B 1 39 ? 24.859 3.691 9.203 1 96.06 39 ASN B O 1
ATOM 1778 N N . GLU B 1 40 ? 25.203 5.828 9.617 1 95.94 40 GLU B N 1
ATOM 1779 C CA . GLU B 1 40 ? 24.641 5.676 10.961 1 95.94 40 GLU B CA 1
ATOM 1780 C C . GLU B 1 40 ? 23.156 5.352 10.906 1 95.94 40 GLU B C 1
ATOM 1782 O O . GLU B 1 40 ? 22.672 4.527 11.68 1 95.94 40 GLU B O 1
ATOM 1787 N N . LEU B 1 41 ? 22.438 6.027 10 1 97.31 41 LEU B N 1
ATOM 1788 C CA . LEU B 1 41 ? 21.016 5.758 9.828 1 97.31 41 LEU B CA 1
ATOM 1789 C C . LEU B 1 41 ? 20.781 4.289 9.484 1 97.31 41 LEU B C 1
ATOM 1791 O O . LEU B 1 41 ? 19.922 3.641 10.086 1 97.31 41 LEU B O 1
ATOM 1795 N N . ILE B 1 42 ? 21.594 3.762 8.531 1 97.5 42 ILE B N 1
ATOM 1796 C CA . ILE B 1 42 ? 21.453 2.375 8.102 1 97.5 42 ILE B CA 1
ATOM 1797 C C . ILE B 1 42 ? 21.656 1.442 9.289 1 97.5 42 ILE B C 1
ATOM 1799 O O . ILE B 1 42 ? 20.859 0.538 9.523 1 97.5 42 ILE B O 1
ATOM 1803 N N . ARG B 1 43 ? 22.688 1.731 10.047 1 97.38 43 ARG B N 1
ATOM 1804 C CA . ARG B 1 43 ? 22.984 0.912 11.219 1 97.38 43 ARG B CA 1
ATOM 1805 C C . ARG B 1 43 ? 21.844 0.96 12.219 1 97.38 43 ARG B C 1
ATOM 1807 O O . ARG B 1 43 ? 21.391 -0.079 12.719 1 97.38 43 ARG B O 1
ATOM 1814 N N . LEU B 1 44 ? 21.344 2.102 12.523 1 97.62 44 LEU B N 1
ATOM 1815 C CA . LEU B 1 44 ? 20.312 2.295 13.531 1 97.62 44 LEU B CA 1
ATOM 1816 C C . LEU B 1 44 ? 19 1.641 13.102 1 97.62 44 LEU B C 1
ATOM 1818 O O . LEU B 1 44 ? 18.312 1.021 13.914 1 97.62 44 LEU B O 1
ATOM 1822 N N . VAL B 1 45 ? 18.609 1.817 11.828 1 97.81 45 VAL B N 1
ATOM 1823 C CA . VAL B 1 45 ? 17.375 1.236 11.328 1 97.81 45 VAL B CA 1
ATOM 1824 C C . VAL B 1 45 ? 17.453 -0.288 11.391 1 97.81 45 VAL B C 1
ATOM 1826 O O . VAL B 1 45 ? 16.484 -0.951 11.789 1 97.81 45 VAL B O 1
ATOM 1829 N N . MET B 1 46 ? 18.578 -0.836 11.016 1 96.31 46 MET B N 1
ATOM 1830 C CA . MET B 1 46 ? 18.75 -2.285 11.055 1 96.31 46 MET B CA 1
ATOM 1831 C C . MET B 1 46 ? 18.703 -2.801 12.484 1 96.31 46 MET B C 1
ATOM 1833 O O . MET B 1 46 ? 18.234 -3.91 12.734 1 96.31 46 MET B O 1
ATOM 1837 N N . GLN B 1 47 ? 19.156 -1.989 13.406 1 96.12 47 GLN B N 1
ATOM 1838 C CA . GLN B 1 47 ? 19.234 -2.385 14.812 1 96.12 47 GLN B CA 1
ATOM 1839 C C . GLN B 1 47 ? 17.875 -2.266 15.492 1 96.12 47 GLN B C 1
ATOM 1841 O O . GLN B 1 47 ? 17.5 -3.121 16.297 1 96.12 47 GLN B O 1
ATOM 1846 N N . TYR B 1 48 ? 17.094 -1.197 15.164 1 96.19 48 TYR B N 1
ATOM 1847 C CA . TYR B 1 48 ? 15.945 -0.876 16 1 96.19 48 TYR B CA 1
ATOM 1848 C C . TYR B 1 48 ? 14.641 -1.079 15.242 1 96.19 48 TYR B C 1
ATOM 1850 O O . TYR B 1 48 ? 13.562 -1.078 15.836 1 96.19 48 TYR B O 1
ATOM 1858 N N . SER B 1 49 ? 14.68 -1.185 13.938 1 94.81 49 SER B N 1
ATOM 1859 C CA . SER B 1 49 ? 13.5 -1.365 13.094 1 94.81 49 SER B CA 1
ATOM 1860 C C . SER B 1 49 ? 12.422 -0.349 13.438 1 94.81 49 SER B C 1
ATOM 1862 O O . SER B 1 49 ? 11.32 -0.723 13.852 1 94.81 49 SER B O 1
ATOM 1864 N N . PRO B 1 50 ? 12.727 0.936 13.234 1 97.38 50 PRO B N 1
ATOM 1865 C CA . PRO B 1 50 ? 11.734 1.966 13.555 1 97.38 50 PRO B CA 1
ATOM 1866 C C . PRO B 1 50 ? 10.508 1.916 12.641 1 97.38 50 PRO B C 1
ATOM 1868 O O . PRO B 1 50 ? 10.555 1.291 11.578 1 97.38 50 PRO B O 1
ATOM 1871 N N . ASP B 1 51 ? 9.477 2.613 13.094 1 96.44 51 ASP B N 1
ATOM 1872 C CA . ASP B 1 51 ? 8.273 2.703 12.273 1 96.44 51 ASP B CA 1
ATOM 1873 C C . ASP B 1 51 ? 8.445 3.734 11.164 1 96.44 51 ASP B C 1
ATOM 1875 O O . ASP B 1 51 ? 7.832 3.619 10.102 1 96.44 51 ASP B O 1
ATOM 1879 N N . LEU B 1 52 ? 9.266 4.715 11.508 1 97.88 52 LEU B N 1
ATOM 1880 C CA . LEU B 1 52 ? 9.422 5.824 10.57 1 97.88 52 LEU B CA 1
ATOM 1881 C C . LEU B 1 52 ? 10.773 6.496 10.742 1 97.88 52 LEU B C 1
ATOM 1883 O O . LEU B 1 52 ? 11.273 6.617 11.859 1 97.88 52 LEU B O 1
ATOM 1887 N N . VAL B 1 53 ? 11.289 6.941 9.648 1 98.19 53 VAL B N 1
ATOM 1888 C CA . VAL B 1 53 ? 12.484 7.781 9.656 1 98.19 53 VAL B CA 1
ATOM 1889 C C . VAL B 1 53 ? 12.148 9.156 9.086 1 98.19 53 VAL B C 1
ATOM 1891 O O . VAL B 1 53 ? 11.617 9.266 7.977 1 98.19 53 VAL B O 1
ATOM 1894 N N . LEU B 1 54 ? 12.367 10.18 9.867 1 97.81 54 LEU B N 1
ATOM 1895 C CA . LEU B 1 54 ? 12.305 11.555 9.383 1 97.81 54 LEU B CA 1
ATOM 1896 C C . LEU B 1 54 ? 13.656 12 8.836 1 97.81 54 LEU B C 1
ATOM 1898 O O . LEU B 1 54 ? 14.664 11.977 9.555 1 97.81 54 LEU B O 1
ATOM 1902 N N . VAL B 1 55 ? 13.617 12.469 7.59 1 96.62 55 VAL B N 1
ATOM 1903 C CA . VAL B 1 55 ? 14.914 12.734 6.965 1 96.62 55 VAL B CA 1
ATOM 1904 C C . VAL B 1 55 ? 14.883 14.094 6.273 1 96.62 55 VAL B C 1
ATOM 1906 O O . VAL B 1 55 ? 13.812 14.656 6.039 1 96.62 55 VAL B O 1
ATOM 1909 N N . GLY B 1 56 ? 16.094 14.641 6.09 1 92.44 56 GLY B N 1
ATOM 1910 C CA . GLY B 1 56 ? 16.266 15.805 5.23 1 92.44 56 GLY B CA 1
ATOM 1911 C C . GLY B 1 56 ? 16.469 15.445 3.771 1 92.44 56 GLY B C 1
ATOM 1912 O O . GLY B 1 56 ? 15.969 14.422 3.299 1 92.44 56 GLY B O 1
ATOM 1913 N N . TYR B 1 57 ? 17.141 16.25 3.006 1 86.62 57 TYR B N 1
ATOM 1914 C CA . TYR B 1 57 ? 17.266 16.031 1.568 1 86.62 57 TYR B CA 1
ATOM 1915 C C . TYR B 1 57 ? 18.469 15.164 1.253 1 86.62 57 TYR B C 1
ATOM 1917 O O . TYR B 1 57 ? 18.484 14.43 0.258 1 86.62 57 TYR B O 1
ATOM 1925 N N . LYS B 1 58 ? 19.484 15.305 2.041 1 85.94 58 LYS B N 1
ATOM 1926 C CA . LYS B 1 58 ? 20.688 14.523 1.772 1 85.94 58 LYS B CA 1
ATOM 1927 C C . LYS B 1 58 ? 21.547 14.391 3.027 1 85.94 58 LYS B C 1
ATOM 1929 O O . LYS B 1 58 ? 21.328 15.102 4.012 1 85.94 58 LYS B O 1
ATOM 1934 N N . PHE B 1 59 ? 22.484 13.453 2.941 1 92.56 59 PHE B N 1
ATOM 1935 C CA . PHE B 1 59 ? 23.5 13.258 3.967 1 92.56 59 PHE B CA 1
ATOM 1936 C C . PHE B 1 59 ? 24.875 13.672 3.449 1 92.56 59 PHE B C 1
ATOM 1938 O O . PHE B 1 59 ? 25.062 13.836 2.242 1 92.56 59 PHE B O 1
ATOM 1945 N N . LYS B 1 60 ? 25.781 13.898 4.391 1 91.56 60 LYS B N 1
ATOM 1946 C CA . LYS B 1 60 ? 27.141 14.273 3.998 1 91.56 60 LYS B CA 1
ATOM 1947 C C . LYS B 1 60 ? 27.875 13.102 3.365 1 91.56 60 LYS B C 1
ATOM 1949 O O . LYS B 1 60 ? 28.703 13.281 2.475 1 91.56 60 LYS B O 1
ATOM 1954 N N . ASP B 1 61 ? 27.625 11.875 3.738 1 94.88 61 ASP B N 1
ATOM 1955 C CA . ASP B 1 61 ? 28.422 10.711 3.367 1 94.88 61 ASP B CA 1
ATOM 1956 C C . ASP B 1 61 ? 27.766 9.93 2.23 1 94.88 61 ASP B C 1
ATOM 1958 O O . ASP B 1 61 ? 28.406 9.094 1.591 1 94.88 61 ASP B O 1
ATOM 1962 N N . MET B 1 62 ? 26.438 10.172 1.979 1 93.88 62 MET B N 1
ATOM 1963 C CA . MET B 1 62 ? 25.75 9.477 0.897 1 93.88 62 MET B CA 1
ATOM 1964 C C . MET B 1 62 ? 24.438 10.18 0.533 1 93.88 62 MET B C 1
ATOM 1966 O O . MET B 1 62 ? 23.984 11.07 1.258 1 93.88 62 MET B O 1
ATOM 1970 N N . SER B 1 63 ? 23.875 9.773 -0.582 1 92.56 63 SER B N 1
ATOM 1971 C CA . SER B 1 63 ? 22.578 10.312 -0.975 1 92.56 63 SER B CA 1
ATOM 1972 C C . SER B 1 63 ? 21.453 9.641 -0.21 1 92.56 63 SER B C 1
ATOM 1974 O O . SER B 1 63 ? 21.594 8.508 0.25 1 92.56 63 SER B O 1
ATOM 1976 N N . LEU B 1 64 ? 20.391 10.336 -0.06 1 93.31 64 LEU B N 1
ATOM 1977 C CA . LEU B 1 64 ? 19.203 9.75 0.558 1 93.31 64 LEU B CA 1
ATOM 1978 C C . LEU B 1 64 ? 18.75 8.516 -0.213 1 93.31 64 LEU B C 1
ATOM 1980 O O . LEU B 1 64 ? 18.312 7.531 0.385 1 93.31 64 LEU B O 1
ATOM 1984 N N . LEU B 1 65 ? 18.875 8.594 -1.568 1 93 65 LEU B N 1
ATOM 1985 C CA . LEU B 1 65 ? 18.484 7.477 -2.416 1 93 65 LEU B CA 1
ATOM 1986 C C . LEU B 1 65 ? 19.297 6.23 -2.092 1 93 65 LEU B C 1
ATOM 1988 O O . LEU B 1 65 ? 18.75 5.125 -2.016 1 93 65 LEU B O 1
ATOM 1992 N N . ASP B 1 66 ? 20.547 6.414 -1.847 1 93.69 66 ASP B N 1
ATOM 1993 C CA . ASP B 1 66 ? 21.406 5.297 -1.503 1 93.69 66 ASP B CA 1
ATOM 1994 C C . ASP B 1 66 ? 21 4.668 -0.175 1 93.69 66 ASP B C 1
ATOM 1996 O O . ASP B 1 66 ? 20.969 3.441 -0.047 1 93.69 66 ASP B O 1
ATOM 2000 N N . ALA B 1 67 ? 20.766 5.488 0.752 1 94.56 67 ALA B N 1
ATOM 2001 C CA . ALA B 1 67 ? 20.328 4.992 2.055 1 94.56 67 ALA B CA 1
ATOM 2002 C C . ALA B 1 67 ? 18.984 4.273 1.947 1 94.56 67 ALA B C 1
ATOM 2004 O O . ALA B 1 67 ? 18.812 3.184 2.5 1 94.56 67 ALA B O 1
ATOM 2005 N N . TYR B 1 68 ? 18.094 4.836 1.188 1 96 68 TYR B N 1
ATOM 2006 C CA . TYR B 1 68 ? 16.75 4.316 1.01 1 96 68 TYR B CA 1
ATOM 2007 C C . TYR B 1 68 ? 16.781 2.92 0.399 1 96 68 TYR B C 1
ATOM 2009 O O . TYR B 1 68 ? 16.047 2.025 0.844 1 96 68 TYR B O 1
ATOM 2017 N N . GLU B 1 69 ? 17.562 2.707 -0.569 1 93.81 69 GLU B N 1
ATOM 2018 C CA . GLU B 1 69 ? 17.641 1.424 -1.261 1 93.81 69 GLU B CA 1
ATOM 2019 C C . GLU B 1 69 ? 17.984 0.296 -0.294 1 93.81 69 GLU B C 1
ATOM 2021 O O . GLU B 1 69 ? 17.516 -0.831 -0.449 1 93.81 69 GLU B O 1
ATOM 2026 N N . ASN B 1 70 ? 18.766 0.66 0.702 1 92.75 70 ASN B N 1
ATOM 2027 C CA . ASN B 1 70 ? 19.172 -0.328 1.691 1 92.75 70 ASN B CA 1
ATOM 2028 C C . ASN B 1 70 ? 18.094 -0.548 2.75 1 92.75 70 ASN B C 1
ATOM 2030 O O . ASN B 1 70 ? 18.094 -1.578 3.426 1 92.75 70 ASN B O 1
ATOM 2034 N N . LEU B 1 71 ? 17.156 0.423 2.789 1 95.31 71 LEU B N 1
ATOM 2035 C CA . LEU B 1 71 ? 16.328 0.447 3.992 1 95.31 71 LEU B CA 1
ATOM 2036 C C . LEU B 1 71 ? 14.844 0.328 3.637 1 95.31 71 LEU B C 1
ATOM 2038 O O . LEU B 1 71 ? 13.992 0.232 4.523 1 95.31 71 LEU B O 1
ATOM 2042 N N . VAL B 1 72 ? 14.492 0.311 2.402 1 89.75 72 VAL B N 1
ATOM 2043 C CA . VAL B 1 72 ? 13.133 0.455 1.895 1 89.75 72 VAL B CA 1
ATOM 2044 C C . VAL B 1 72 ? 12.242 -0.639 2.48 1 89.75 72 VAL B C 1
ATOM 2046 O O . VAL B 1 72 ? 11.055 -0.417 2.727 1 89.75 72 VAL B O 1
ATOM 2049 N N . ASP B 1 73 ? 12.758 -1.813 2.846 1 88.25 73 ASP B N 1
ATOM 2050 C CA . ASP B 1 73 ? 11.961 -2.938 3.326 1 88.25 73 ASP B CA 1
ATOM 2051 C C . ASP B 1 73 ? 11.883 -2.941 4.852 1 88.25 73 ASP B C 1
ATOM 2053 O O . ASP B 1 73 ? 11.156 -3.752 5.438 1 88.25 73 ASP B O 1
ATOM 2057 N N . TYR B 1 74 ? 12.547 -1.988 5.512 1 92.25 74 TYR B N 1
ATOM 2058 C CA . TYR B 1 74 ? 12.68 -2.068 6.961 1 92.25 74 TYR B CA 1
ATOM 2059 C C . TYR B 1 74 ? 11.852 -0.991 7.648 1 92.25 74 TYR B C 1
ATOM 2061 O O . TYR B 1 74 ? 11.5 -1.123 8.82 1 92.25 74 TYR B O 1
ATOM 2069 N N . THR B 1 75 ? 11.594 0.096 6.883 1 95.56 75 THR B N 1
ATOM 2070 C CA . THR B 1 75 ? 10.891 1.202 7.523 1 95.56 75 THR B CA 1
ATOM 2071 C C . THR B 1 75 ? 10.305 2.145 6.477 1 95.56 75 THR B C 1
ATOM 2073 O O . THR B 1 75 ? 10.547 1.982 5.277 1 95.56 75 THR B O 1
ATOM 2076 N N . SER B 1 76 ? 9.469 3.068 6.945 1 96.06 76 SER B N 1
ATOM 2077 C CA . SER B 1 76 ? 8.953 4.145 6.105 1 96.06 76 SER B CA 1
ATOM 2078 C C . SER B 1 76 ? 9.758 5.426 6.289 1 96.06 76 SER B C 1
ATOM 2080 O O . SER B 1 76 ? 10.43 5.598 7.305 1 96.06 76 SER B O 1
ATOM 2082 N N . PHE B 1 77 ? 9.695 6.293 5.301 1 97.5 77 PHE B N 1
ATOM 2083 C CA . PHE B 1 77 ? 10.453 7.539 5.32 1 97.5 77 PHE B CA 1
ATOM 2084 C C . PHE B 1 77 ? 9.539 8.734 5.086 1 97.5 77 PHE B C 1
ATOM 2086 O O . PHE B 1 77 ? 8.625 8.672 4.258 1 97.5 77 PHE B O 1
ATOM 2093 N N . LEU B 1 78 ? 9.812 9.781 5.789 1 97.75 78 LEU B N 1
ATOM 2094 C CA . LEU B 1 78 ? 9.25 11.102 5.531 1 97.75 78 LEU B CA 1
ATOM 2095 C C . LEU B 1 78 ? 10.359 12.141 5.375 1 97.75 78 LEU B C 1
ATOM 2097 O O . LEU B 1 78 ? 11.109 12.406 6.32 1 97.75 78 LEU B O 1
ATOM 2101 N N . ALA B 1 79 ? 10.43 12.688 4.238 1 96.81 79 ALA B N 1
ATOM 2102 C CA . ALA B 1 79 ? 11.438 13.711 3.961 1 96.81 79 ALA B CA 1
ATOM 2103 C C . ALA B 1 79 ? 10.859 15.109 4.105 1 96.81 79 ALA B C 1
ATOM 2105 O O . ALA B 1 79 ? 9.758 15.391 3.615 1 96.81 79 ALA B O 1
ATOM 2106 N N . LEU B 1 80 ? 11.539 15.906 4.82 1 95.62 80 LEU B N 1
ATOM 2107 C CA . LEU B 1 80 ? 11.242 17.328 4.906 1 95.62 80 LEU B CA 1
ATOM 2108 C C . LEU B 1 80 ? 12.094 18.125 3.926 1 95.62 80 LEU B C 1
ATOM 2110 O O . LEU B 1 80 ? 13.25 18.438 4.215 1 95.62 80 LEU B O 1
ATOM 2114 N N . VAL B 1 81 ? 11.477 18.484 2.801 1 93.44 81 VAL B N 1
ATOM 2115 C CA . VAL B 1 81 ? 12.297 19.047 1.729 1 93.44 81 VAL B CA 1
ATOM 2116 C C . VAL B 1 81 ? 11.5 20.094 0.962 1 93.44 81 VAL B C 1
ATOM 2118 O O . VAL B 1 81 ? 10.273 20.125 1.035 1 93.44 81 VAL B O 1
ATOM 2121 N N . ASN B 1 82 ? 12.258 20.891 0.288 1 89.75 82 ASN B N 1
ATOM 2122 C CA . ASN B 1 82 ? 11.641 21.844 -0.624 1 89.75 82 ASN B CA 1
ATOM 2123 C C . ASN B 1 82 ? 11.305 21.203 -1.968 1 89.75 82 ASN B C 1
ATOM 2125 O O . ASN B 1 82 ? 11.641 20.047 -2.209 1 89.75 82 ASN B O 1
ATOM 2129 N N . GLU B 1 83 ? 10.602 21.875 -2.938 1 87.81 83 GLU B N 1
ATOM 2130 C CA . GLU B 1 83 ? 10 21.297 -4.137 1 87.81 83 GLU B CA 1
ATOM 2131 C C . GLU B 1 83 ? 11.062 20.781 -5.098 1 87.81 83 GLU B C 1
ATOM 2133 O O . GLU B 1 83 ? 10.922 19.688 -5.652 1 87.81 83 GLU B O 1
ATOM 2138 N N . PRO B 1 84 ? 12.148 21.531 -5.305 1 87.81 84 PRO B N 1
ATOM 2139 C CA . PRO B 1 84 ? 13.133 20.969 -6.242 1 87.81 84 PRO B CA 1
ATOM 2140 C C . PRO B 1 84 ? 13.672 19.609 -5.793 1 87.81 84 PRO B C 1
ATOM 2142 O O . PRO B 1 84 ? 13.891 18.719 -6.621 1 87.81 84 PRO B O 1
ATOM 2145 N N . TYR B 1 85 ? 13.844 19.422 -4.586 1 89.69 85 TYR B N 1
ATOM 2146 C CA . TYR B 1 85 ? 14.367 18.156 -4.082 1 89.69 85 TYR B CA 1
ATOM 2147 C C . TYR B 1 85 ? 13.266 17.109 -3.965 1 89.69 85 TYR B C 1
ATOM 2149 O O . TYR B 1 85 ? 13.508 15.914 -4.156 1 89.69 85 TYR B O 1
ATOM 2157 N N . ARG B 1 86 ? 12.094 17.547 -3.73 1 92.5 86 ARG B N 1
ATOM 2158 C CA . ARG B 1 86 ? 10.945 16.656 -3.623 1 92.5 86 ARG B CA 1
ATOM 2159 C C . ARG B 1 86 ? 10.742 15.867 -4.914 1 92.5 86 ARG B C 1
ATOM 2161 O O . ARG B 1 86 ? 10.57 14.648 -4.879 1 92.5 86 ARG B O 1
ATOM 2168 N N . SER B 1 87 ? 10.781 16.578 -6.012 1 90.94 87 SER B N 1
ATOM 2169 C CA . SER B 1 87 ? 10.562 15.93 -7.305 1 90.94 87 SER B CA 1
ATOM 2170 C C . SER B 1 87 ? 11.586 14.828 -7.559 1 90.94 87 SER B C 1
ATOM 2172 O O . SER B 1 87 ? 11.25 13.766 -8.078 1 90.94 87 SER B O 1
ATOM 2174 N N . TYR B 1 88 ? 12.789 15.117 -7.137 1 89.75 88 TYR B N 1
ATOM 2175 C CA . TYR B 1 88 ? 13.875 14.156 -7.297 1 89.75 88 TYR B CA 1
ATOM 2176 C C . TYR B 1 88 ? 13.617 12.898 -6.469 1 89.75 88 TYR B C 1
ATOM 2178 O O . TYR B 1 88 ? 13.766 11.781 -6.965 1 89.75 88 TYR B O 1
ATOM 2186 N N . ILE B 1 89 ? 13.109 13.047 -5.32 1 92.62 89 ILE B N 1
ATOM 2187 C CA . ILE B 1 89 ? 12.898 11.953 -4.383 1 92.62 89 ILE B CA 1
ATOM 2188 C C . ILE B 1 89 ? 11.703 11.117 -4.832 1 92.62 89 ILE B C 1
ATOM 2190 O O . ILE B 1 89 ? 11.789 9.883 -4.902 1 92.62 89 ILE B O 1
ATOM 2194 N N . GLU B 1 90 ? 10.641 11.75 -5.266 1 89.94 90 GLU B N 1
ATOM 2195 C CA . GLU B 1 90 ? 9.367 11.094 -5.57 1 89.94 90 GLU B CA 1
ATOM 2196 C C . GLU B 1 90 ? 9.477 10.258 -6.84 1 89.94 90 GLU B C 1
ATOM 2198 O O . GLU B 1 90 ? 8.734 9.289 -7.02 1 89.94 90 GLU B O 1
ATOM 2203 N N . GLU B 1 91 ? 10.398 10.586 -7.688 1 87.12 91 GLU B N 1
ATOM 2204 C CA . GLU B 1 91 ? 10.547 9.898 -8.969 1 87.12 91 GLU B CA 1
ATOM 2205 C C . GLU B 1 91 ? 11.109 8.492 -8.781 1 87.12 91 GLU B C 1
ATOM 2207 O O . GLU B 1 91 ? 10.719 7.562 -9.492 1 87.12 91 GLU B O 1
ATOM 2212 N N . ASP B 1 92 ? 11.914 8.344 -7.711 1 87 92 ASP B N 1
ATOM 2213 C CA . ASP B 1 92 ? 12.672 7.102 -7.672 1 87 92 ASP B CA 1
ATOM 2214 C C . ASP B 1 92 ? 12.398 6.328 -6.387 1 87 92 ASP B C 1
ATOM 2216 O O . ASP B 1 92 ? 12.93 5.23 -6.188 1 87 92 ASP B O 1
ATOM 2220 N N . THR B 1 93 ? 11.602 6.953 -5.523 1 92.5 93 THR B N 1
ATOM 2221 C CA . THR B 1 93 ? 11.414 6.312 -4.227 1 92.5 93 THR B CA 1
ATOM 2222 C C . THR B 1 93 ? 9.961 6.418 -3.775 1 92.5 93 THR B C 1
ATOM 2224 O O . THR B 1 93 ? 9.156 7.109 -4.406 1 92.5 93 THR B O 1
ATOM 2227 N N . ASP B 1 94 ? 9.648 5.672 -2.783 1 92.81 94 ASP B N 1
ATOM 2228 C CA . ASP B 1 94 ? 8.336 5.777 -2.148 1 92.81 94 ASP B CA 1
ATOM 2229 C C . ASP B 1 94 ? 8.414 6.598 -0.862 1 92.81 94 ASP B C 1
ATOM 2231 O O . ASP B 1 94 ? 7.574 6.449 0.028 1 92.81 94 ASP B O 1
ATOM 2235 N N . ILE B 1 95 ? 9.477 7.359 -0.804 1 96 95 ILE B N 1
ATOM 2236 C CA . ILE B 1 95 ? 9.633 8.234 0.354 1 96 95 ILE B CA 1
ATOM 2237 C C . ILE B 1 95 ? 8.547 9.312 0.336 1 96 95 ILE B C 1
ATOM 2239 O O . ILE B 1 95 ? 8.32 9.953 -0.69 1 96 95 ILE B O 1
ATOM 2243 N N . TYR B 1 96 ? 7.852 9.484 1.431 1 96.81 96 TYR B N 1
ATOM 2244 C CA . TYR B 1 96 ? 6.93 10.602 1.552 1 96.81 96 TYR B CA 1
ATOM 2245 C C . TYR B 1 96 ? 7.684 11.922 1.641 1 96.81 96 TYR B C 1
ATOM 2247 O O . TYR B 1 96 ? 8.773 11.984 2.211 1 96.81 96 TYR B O 1
ATOM 2255 N N . CYS B 1 97 ? 7.094 12.945 1.121 1 96.31 97 CYS B N 1
ATOM 2256 C CA . CYS B 1 97 ? 7.707 14.266 1.179 1 96.31 97 CYS B CA 1
ATOM 2257 C C . CYS B 1 97 ? 6.711 15.305 1.677 1 96.31 97 CYS B C 1
ATOM 2259 O O . CYS B 1 97 ? 5.531 15.258 1.326 1 96.31 97 CYS B O 1
ATOM 2261 N N . MET B 1 98 ? 7.18 16.172 2.48 1 95.12 98 MET B N 1
ATOM 2262 C CA . MET B 1 98 ? 6.422 17.359 2.875 1 95.12 98 MET B CA 1
ATOM 2263 C C . MET B 1 98 ? 7.328 18.578 2.961 1 95.12 98 MET B C 1
ATOM 2265 O O . MET B 1 98 ? 8.555 18.453 2.957 1 95.12 98 MET B O 1
ATOM 2269 N N . GLY B 1 99 ? 6.73 19.719 3.049 1 92.88 99 GLY B N 1
ATOM 2270 C CA . GLY B 1 99 ? 7.492 20.953 3.104 1 92.88 99 GLY B CA 1
ATOM 2271 C C . GLY B 1 99 ? 8.234 21.141 4.414 1 92.88 99 GLY B C 1
ATOM 2272 O O . GLY B 1 99 ? 7.949 20.453 5.398 1 92.88 99 GLY B O 1
ATOM 2273 N N . THR B 1 100 ? 9.062 22.141 4.457 1 88.31 100 THR B N 1
ATOM 2274 C CA . THR B 1 100 ? 9.953 22.328 5.598 1 88.31 100 THR B CA 1
ATOM 2275 C C . THR B 1 100 ? 9.312 23.266 6.621 1 88.31 100 THR B C 1
ATOM 2277 O O . THR B 1 100 ? 9.781 23.359 7.758 1 88.31 100 THR B O 1
ATOM 2280 N N . LYS B 1 101 ? 8.391 23.938 6.223 1 87.06 101 LYS B N 1
ATOM 2281 C CA . LYS B 1 101 ? 7.66 24.75 7.191 1 87.06 101 LYS B CA 1
ATOM 2282 C C . LYS B 1 101 ? 6.703 23.906 8.016 1 87.06 101 LYS B C 1
ATOM 2284 O O . LYS B 1 101 ? 5.547 23.719 7.641 1 87.06 101 LYS B O 1
ATOM 2289 N N . ILE B 1 102 ? 7.215 23.484 9.172 1 86.75 102 ILE B N 1
ATOM 2290 C CA . ILE B 1 102 ? 6.465 22.453 9.875 1 86.75 102 ILE B CA 1
ATOM 2291 C C . ILE B 1 102 ? 6.031 22.969 11.242 1 86.75 102 ILE B C 1
ATOM 2293 O O . ILE B 1 102 ? 6.797 23.641 11.93 1 86.75 102 ILE B O 1
ATOM 2297 N N . SER B 1 103 ? 4.781 22.75 11.477 1 89.44 103 SER B N 1
ATOM 2298 C CA . SER B 1 103 ? 4.258 22.859 12.836 1 89.44 103 SER B CA 1
ATOM 2299 C C . SER B 1 103 ? 4.039 21.484 13.461 1 89.44 103 SER B C 1
ATOM 2301 O O . SER B 1 103 ? 4.031 20.484 12.758 1 89.44 103 SER B O 1
ATOM 2303 N N . SER B 1 104 ? 3.971 21.484 14.742 1 91.62 104 SER B N 1
ATOM 2304 C CA . SER B 1 104 ? 3.736 20.219 15.453 1 91.62 104 SER B CA 1
ATOM 2305 C C . SER B 1 104 ? 2.492 19.516 14.93 1 91.62 104 SER B C 1
ATOM 2307 O O . SER B 1 104 ? 2.51 18.312 14.695 1 91.62 104 SER B O 1
ATOM 2309 N N . VAL B 1 105 ? 1.438 20.312 14.703 1 91.56 105 VAL B N 1
ATOM 2310 C CA . VAL B 1 105 ? 0.169 19.75 14.25 1 91.56 105 VAL B CA 1
ATOM 2311 C C . VAL B 1 105 ? 0.335 19.172 12.852 1 91.56 105 VAL B C 1
ATOM 2313 O O . VAL B 1 105 ? -0.118 18.047 12.578 1 91.56 105 VAL B O 1
ATOM 2316 N N . LEU B 1 106 ? 1.017 19.922 12.023 1 93.81 106 LEU B N 1
ATOM 2317 C CA . LEU B 1 106 ? 1.233 19.484 10.648 1 93.81 106 LEU B CA 1
ATOM 2318 C C . LEU B 1 106 ? 2.041 18.188 10.609 1 93.81 106 LEU B C 1
ATOM 2320 O O . LEU B 1 106 ? 1.667 17.234 9.922 1 93.81 106 LEU B O 1
ATOM 2324 N N . LEU B 1 107 ? 3.08 18.156 11.359 1 95.69 107 LEU B N 1
ATOM 2325 C CA . LEU B 1 107 ? 3.98 17.016 11.367 1 95.69 107 LEU B CA 1
ATOM 2326 C C . LEU B 1 107 ? 3.307 15.789 11.984 1 95.69 107 LEU B C 1
ATOM 2328 O O . LEU B 1 107 ? 3.412 14.68 11.453 1 95.69 107 LEU B O 1
ATOM 2332 N N . THR B 1 108 ? 2.619 15.961 13.039 1 94.38 108 THR B N 1
ATOM 2333 C CA . THR B 1 108 ? 1.945 14.859 13.711 1 94.38 108 THR B CA 1
ATOM 2334 C C . THR B 1 108 ? 0.855 14.266 12.828 1 94.38 108 THR B C 1
ATOM 2336 O O . THR B 1 108 ? 0.689 13.039 12.766 1 94.38 108 THR B O 1
ATOM 2339 N N . ASN B 1 109 ? 0.102 15.094 12.156 1 94.69 109 ASN B N 1
ATOM 2340 C CA . ASN B 1 109 ? -0.923 14.602 11.242 1 94.69 109 ASN B CA 1
ATOM 2341 C C . ASN B 1 109 ? -0.312 13.812 10.094 1 94.69 109 ASN B C 1
ATOM 2343 O O . ASN B 1 109 ? -0.861 12.789 9.672 1 94.69 109 ASN B O 1
ATOM 2347 N N . ALA B 1 110 ? 0.796 14.328 9.57 1 96.88 110 ALA B N 1
ATOM 2348 C CA . AL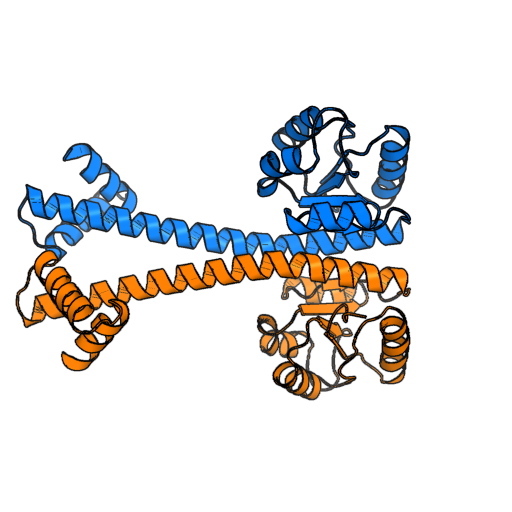A B 1 110 ? 1.489 13.633 8.484 1 96.88 110 ALA B CA 1
ATOM 2349 C C . ALA B 1 110 ? 1.926 12.234 8.93 1 96.88 110 ALA B C 1
ATOM 2351 O O . ALA B 1 110 ? 1.673 11.25 8.227 1 96.88 110 ALA B O 1
ATOM 2352 N N . ILE B 1 111 ? 2.518 12.18 10.086 1 97 111 ILE B N 1
ATOM 2353 C CA . ILE B 1 111 ? 3.006 10.914 10.617 1 97 111 ILE B CA 1
ATOM 2354 C C . ILE B 1 111 ? 1.832 9.969 10.852 1 97 111 ILE B C 1
ATOM 2356 O O . ILE B 1 111 ? 1.905 8.781 10.508 1 97 111 ILE B O 1
ATOM 2360 N N . ASP B 1 112 ? 0.818 10.477 11.352 1 94.88 112 ASP B N 1
ATOM 2361 C CA . ASP B 1 112 ? -0.381 9.68 11.594 1 94.88 112 ASP B CA 1
ATOM 2362 C C . ASP B 1 112 ? -0.913 9.078 10.297 1 94.88 112 ASP B C 1
ATOM 2364 O O . ASP B 1 112 ? -1.231 7.887 10.242 1 94.88 112 ASP B O 1
ATOM 2368 N N . LEU B 1 113 ? -0.977 9.859 9.289 1 96.25 113 LEU B N 1
ATOM 2369 C CA . LEU B 1 113 ? -1.463 9.383 8 1 96.25 113 LEU B CA 1
ATOM 2370 C C . LEU B 1 113 ? -0.537 8.32 7.426 1 96.25 113 LEU B C 1
ATOM 2372 O O . LEU B 1 113 ? -1 7.336 6.84 1 96.25 113 LEU B O 1
ATOM 2376 N N . ILE B 1 114 ? 0.737 8.5 7.562 1 97.06 114 ILE B N 1
ATOM 2377 C CA . ILE B 1 114 ? 1.701 7.512 7.09 1 97.06 114 ILE B CA 1
ATOM 2378 C C . ILE B 1 114 ? 1.498 6.195 7.832 1 97.06 114 ILE B C 1
ATOM 2380 O O . ILE B 1 114 ? 1.518 5.121 7.227 1 97.06 114 ILE B O 1
ATOM 2384 N N . PHE B 1 115 ? 1.24 6.277 9.102 1 95.12 115 PHE B N 1
ATOM 2385 C CA . PHE B 1 115 ? 1.025 5.074 9.898 1 95.12 115 PHE B CA 1
ATOM 2386 C C . PHE B 1 115 ? -0.272 4.383 9.5 1 95.12 115 PHE B C 1
ATOM 2388 O O . PHE B 1 115 ? -0.359 3.152 9.516 1 95.12 115 PHE B O 1
ATOM 2395 N N . GLN B 1 116 ? -1.239 5.145 9.141 1 94.06 116 GLN B N 1
ATOM 2396 C CA . GLN B 1 116 ? -2.484 4.559 8.656 1 94.06 116 GLN B CA 1
ATOM 2397 C C . GLN B 1 116 ? -2.268 3.805 7.348 1 94.06 116 GLN B C 1
ATOM 2399 O O . GLN B 1 116 ? -2.889 2.766 7.113 1 94.06 116 GLN B O 1
ATOM 2404 N N . SER B 1 117 ? -1.431 4.328 6.52 1 94.19 117 SER B N 1
ATOM 2405 C CA . SER B 1 117 ? -1.147 3.682 5.242 1 94.19 117 SER B CA 1
ATOM 2406 C C . SER B 1 117 ? -0.302 2.426 5.43 1 94.19 117 SER B C 1
ATOM 2408 O O . SER B 1 117 ? -0.384 1.489 4.633 1 94.19 117 SER B O 1
ATOM 2410 N N . LYS B 1 118 ? 0.495 2.434 6.441 1 92.56 118 LYS B N 1
ATOM 2411 C CA . LYS B 1 118 ? 1.425 1.337 6.695 1 92.56 118 LYS B CA 1
ATOM 2412 C C . LYS B 1 118 ? 0.682 0.017 6.879 1 92.56 118 LYS B C 1
ATOM 2414 O O . LYS B 1 118 ? 1.148 -1.032 6.434 1 92.56 118 LYS B O 1
ATOM 2419 N N . ARG B 1 119 ? -0.449 0.032 7.473 1 87.75 119 ARG B N 1
ATOM 2420 C CA . ARG B 1 119 ? -1.229 -1.178 7.715 1 87.75 119 ARG B CA 1
ATOM 2421 C C . ARG B 1 119 ? -1.667 -1.817 6.402 1 87.75 119 ARG B C 1
ATOM 2423 O O . ARG B 1 119 ? -1.517 -3.027 6.211 1 87.75 119 ARG B O 1
ATOM 2430 N N . ARG B 1 120 ? -2.18 -1.008 5.566 1 89.75 120 ARG B N 1
ATOM 2431 C CA . ARG B 1 120 ? -2.639 -1.497 4.27 1 89.75 120 ARG B CA 1
ATOM 2432 C C . ARG B 1 120 ? -1.471 -2.014 3.436 1 89.75 120 ARG B C 1
ATOM 2434 O O . ARG B 1 120 ? -1.568 -3.07 2.811 1 89.75 120 ARG B O 1
ATOM 2441 N N . ILE B 1 121 ? -0.41 -1.265 3.453 1 92.81 121 ILE B N 1
ATOM 2442 C CA . ILE B 1 121 ? 0.771 -1.632 2.68 1 92.81 121 ILE B CA 1
ATOM 2443 C C . ILE B 1 121 ? 1.327 -2.961 3.186 1 92.81 121 ILE B C 1
ATOM 2445 O O . ILE B 1 121 ? 1.675 -3.838 2.391 1 92.81 121 ILE B O 1
ATOM 2449 N N . LYS B 1 122 ? 1.353 -3.09 4.457 1 92.38 122 LYS B N 1
ATOM 2450 C CA . LYS B 1 122 ? 1.848 -4.328 5.051 1 92.38 122 LYS B CA 1
ATOM 2451 C C . LYS B 1 122 ? 0.993 -5.52 4.633 1 92.38 122 LYS B C 1
ATOM 2453 O O . LYS B 1 122 ? 1.522 -6.582 4.297 1 92.38 122 LYS B O 1
ATOM 2458 N N . LYS B 1 123 ? -0.281 -5.359 4.582 1 93.19 123 LYS B N 1
ATOM 2459 C CA . LYS B 1 123 ? -1.193 -6.426 4.176 1 93.19 123 LYS B CA 1
ATOM 2460 C C . LYS B 1 123 ? -0.951 -6.832 2.725 1 93.19 123 LYS B C 1
ATOM 2462 O O . LYS B 1 123 ? -0.92 -8.023 2.406 1 93.19 123 LYS B O 1
ATOM 2467 N N . LEU B 1 124 ? -0.786 -5.836 1.963 1 94.25 124 LEU B N 1
ATOM 2468 C CA . LEU B 1 124 ? -0.546 -6.109 0.55 1 94.25 124 LEU B CA 1
ATOM 2469 C C . LEU B 1 124 ? 0.802 -6.793 0.35 1 94.25 124 LEU B C 1
ATOM 2471 O O . LEU B 1 124 ? 0.917 -7.727 -0.448 1 94.25 124 LEU B O 1
ATOM 2475 N N . LYS B 1 125 ? 1.815 -6.367 1.035 1 94.69 125 LYS B N 1
ATOM 2476 C CA . LYS B 1 125 ? 3.139 -6.977 0.949 1 94.69 125 LYS B CA 1
ATOM 2477 C C . LYS B 1 125 ? 3.1 -8.438 1.388 1 94.69 125 LYS B C 1
ATOM 2479 O O . LYS B 1 125 ? 3.727 -9.297 0.763 1 94.69 125 LYS B O 1
ATOM 2484 N N . GLN B 1 126 ? 2.373 -8.664 2.439 1 96.31 126 GLN B N 1
ATOM 2485 C CA . GLN B 1 126 ? 2.225 -10.039 2.922 1 96.31 126 GLN B CA 1
ATOM 2486 C C . GLN B 1 126 ? 1.519 -10.914 1.89 1 96.31 126 GLN B C 1
ATOM 2488 O O . GLN B 1 126 ? 1.908 -12.062 1.672 1 96.31 126 GLN B O 1
ATOM 2493 N N . LYS B 1 127 ? 0.534 -10.336 1.322 1 97.25 127 LYS B N 1
ATOM 2494 C CA . LYS B 1 127 ? -0.179 -11.07 0.277 1 97.25 127 LYS B CA 1
ATOM 2495 C C . LYS B 1 127 ? 0.738 -11.367 -0.904 1 97.25 127 LYS B C 1
ATOM 2497 O O . LYS B 1 127 ? 0.724 -12.484 -1.438 1 97.25 127 LYS B O 1
ATOM 2502 N N . VAL B 1 128 ? 1.511 -10.445 -1.267 1 97.19 128 VAL B N 1
ATOM 2503 C CA . VAL B 1 128 ? 2.465 -10.625 -2.355 1 97.19 128 VAL B CA 1
ATOM 2504 C C . VAL B 1 128 ? 3.447 -11.742 -2 1 97.19 128 VAL B C 1
ATOM 2506 O O . VAL B 1 128 ? 3.688 -12.641 -2.805 1 97.19 128 VAL B O 1
ATOM 2509 N N . GLU B 1 129 ? 3.943 -11.625 -0.848 1 96.94 129 GLU B N 1
ATOM 2510 C CA . GLU B 1 129 ? 4.898 -12.633 -0.398 1 96.94 129 GLU B CA 1
ATOM 2511 C C . GLU B 1 129 ? 4.277 -14.023 -0.404 1 96.94 129 GLU B C 1
ATOM 2513 O O . GLU B 1 129 ? 4.891 -14.984 -0.877 1 96.94 129 GLU B O 1
ATOM 2518 N N . LYS B 1 130 ? 3.109 -14.141 0.063 1 97.62 130 LYS B N 1
ATOM 2519 C CA . LYS B 1 130 ? 2.408 -15.422 0.112 1 97.62 130 LYS B CA 1
ATOM 2520 C C . LYS B 1 130 ? 2.191 -15.984 -1.29 1 97.62 130 LYS B C 1
ATOM 2522 O O . LYS B 1 130 ? 2.434 -17.172 -1.534 1 97.62 130 LYS B O 1
ATOM 2527 N N . LEU B 1 131 ? 1.775 -15.141 -2.123 1 97.31 131 LEU B N 1
ATOM 2528 C CA . LEU B 1 131 ? 1.525 -15.555 -3.498 1 97.31 131 LEU B CA 1
ATOM 2529 C C . LEU B 1 131 ? 2.822 -15.977 -4.184 1 97.31 131 LEU B C 1
ATOM 2531 O O . LEU B 1 131 ? 2.846 -16.969 -4.922 1 97.31 131 LEU B O 1
ATOM 2535 N N . GLU B 1 132 ? 3.844 -15.242 -3.953 1 96.94 132 GLU B N 1
ATOM 2536 C CA . GLU B 1 132 ? 5.141 -15.586 -4.527 1 96.94 132 GLU B CA 1
ATOM 2537 C C . GLU B 1 132 ? 5.645 -16.922 -3.996 1 96.94 132 GLU B C 1
ATOM 2539 O O . GLU B 1 132 ? 6.172 -17.734 -4.758 1 96.94 132 GLU B O 1
ATOM 2544 N N . HIS B 1 133 ? 5.465 -17.156 -2.771 1 95.88 133 HIS B N 1
ATOM 2545 C CA . HIS B 1 133 ? 5.855 -18.438 -2.172 1 95.88 133 HIS B CA 1
ATOM 2546 C C . HIS B 1 133 ? 5.043 -19.594 -2.75 1 95.88 133 HIS B C 1
ATOM 2548 O O . HIS B 1 133 ? 5.594 -20.656 -3.051 1 95.88 133 HIS B O 1
ATOM 2554 N N . THR B 1 134 ? 3.826 -19.375 -2.842 1 95.44 134 THR B N 1
ATOM 2555 C CA . THR B 1 134 ? 2.961 -20.406 -3.412 1 95.44 134 THR B CA 1
ATOM 2556 C C . THR B 1 134 ? 3.406 -20.766 -4.828 1 95.44 134 THR B C 1
ATOM 2558 O O . THR B 1 134 ? 3.469 -21.938 -5.184 1 95.44 134 THR B O 1
ATOM 2561 N N . LEU B 1 135 ? 3.697 -19.781 -5.543 1 94.94 135 LEU B N 1
ATOM 2562 C CA . LEU B 1 135 ? 4.152 -20 -6.914 1 94.94 135 LEU B CA 1
ATOM 2563 C C . LEU B 1 135 ? 5.473 -20.766 -6.934 1 94.94 135 LEU B C 1
ATOM 2565 O O . LEU B 1 135 ? 5.652 -21.672 -7.742 1 94.94 135 LEU B O 1
ATOM 2569 N N . GLU B 1 136 ? 6.312 -20.359 -6.09 1 95 136 GLU B N 1
ATOM 2570 C CA . GLU B 1 136 ? 7.609 -21.031 -6.012 1 95 136 GLU B CA 1
ATOM 2571 C C . GLU B 1 136 ? 7.453 -22.484 -5.586 1 95 136 GLU B C 1
ATOM 2573 O O . GLU B 1 136 ? 8.148 -23.359 -6.098 1 95 136 GLU B O 1
ATOM 2578 N N . ASP B 1 137 ? 6.598 -22.703 -4.617 1 94.25 137 ASP B N 1
ATOM 2579 C CA . ASP B 1 137 ? 6.316 -24.062 -4.168 1 94.25 137 ASP B CA 1
ATOM 2580 C C . ASP B 1 137 ? 5.809 -24.922 -5.32 1 94.25 137 ASP B C 1
ATOM 2582 O O . ASP B 1 137 ? 6.258 -26.047 -5.5 1 94.25 137 ASP B O 1
ATOM 2586 N N . ARG B 1 138 ? 4.977 -24.453 -6.059 1 90.94 138 ARG B N 1
ATOM 2587 C CA . ARG B 1 138 ? 4.406 -25.188 -7.176 1 90.94 138 ARG B CA 1
ATOM 2588 C C . ARG B 1 138 ? 5.469 -25.5 -8.227 1 90.94 138 ARG B C 1
ATOM 2590 O O . ARG B 1 138 ? 5.477 -26.594 -8.797 1 90.94 138 ARG B O 1
ATOM 2597 N N . LYS B 1 139 ? 6.246 -24.562 -8.453 1 90.25 139 LYS B N 1
ATOM 2598 C CA . LYS B 1 139 ? 7.332 -24.781 -9.406 1 90.25 139 LYS B CA 1
ATOM 2599 C C . LYS B 1 139 ? 8.258 -25.906 -8.945 1 90.25 139 LYS B C 1
ATOM 2601 O O . LYS B 1 139 ? 8.656 -26.75 -9.75 1 90.25 139 LYS B O 1
ATOM 2606 N N . LEU B 1 140 ? 8.531 -25.844 -7.684 1 93.81 140 LEU B N 1
ATOM 2607 C CA . LEU B 1 140 ? 9.398 -26.875 -7.105 1 93.81 140 LEU B CA 1
ATOM 2608 C C . LEU B 1 140 ? 8.75 -28.25 -7.203 1 93.81 140 LEU B C 1
ATOM 2610 O O . LEU B 1 140 ? 9.422 -29.234 -7.543 1 93.81 140 LEU B O 1
ATOM 2614 N N . ILE B 1 141 ? 7.539 -28.312 -6.922 1 92.94 141 ILE B N 1
ATOM 2615 C CA . ILE B 1 141 ? 6.801 -29.562 -6.953 1 92.94 141 ILE B CA 1
ATOM 2616 C C . ILE B 1 141 ? 6.762 -30.109 -8.383 1 92.94 141 ILE B C 1
ATOM 2618 O O . ILE B 1 141 ? 6.977 -31.297 -8.609 1 92.94 141 ILE B O 1
ATOM 2622 N N . GLU B 1 142 ? 6.551 -29.266 -9.312 1 88.25 142 GLU B N 1
ATOM 2623 C CA . GLU B 1 142 ? 6.523 -29.672 -10.719 1 88.25 142 GLU B CA 1
ATOM 2624 C C . GLU B 1 142 ? 7.879 -30.219 -11.164 1 88.25 142 GLU B C 1
ATOM 2626 O O . GLU B 1 142 ? 7.953 -31.219 -11.875 1 88.25 142 GLU B O 1
ATOM 2631 N N . LYS B 1 143 ? 8.82 -29.516 -10.758 1 90 143 LYS B N 1
ATOM 2632 C CA . LYS B 1 143 ? 10.172 -29.969 -11.094 1 90 143 LYS B CA 1
ATOM 2633 C C . LYS B 1 143 ? 10.469 -31.328 -10.477 1 90 143 LYS B C 1
ATOM 2635 O O . LYS B 1 143 ? 11.086 -32.188 -11.117 1 90 143 LYS B O 1
ATOM 2640 N N . ALA B 1 144 ? 10.125 -31.453 -9.281 1 93.5 144 ALA B N 1
ATOM 2641 C CA . ALA B 1 144 ? 10.344 -32.719 -8.594 1 93.5 144 ALA B CA 1
ATOM 2642 C C . ALA B 1 144 ? 9.586 -33.844 -9.281 1 93.5 144 ALA B C 1
ATOM 2644 O O . ALA B 1 144 ? 10.117 -34.938 -9.445 1 93.5 144 ALA B O 1
ATOM 2645 N N . LYS B 1 145 ? 8.336 -33.594 -9.609 1 89.94 145 LYS B N 1
ATOM 2646 C CA . LYS B 1 145 ? 7.566 -34.594 -10.352 1 89.94 145 LYS B CA 1
ATOM 2647 C C . LYS B 1 145 ? 8.266 -34.969 -11.656 1 89.94 145 LYS B C 1
ATOM 2649 O O . LYS B 1 145 ? 8.344 -36.156 -12.008 1 89.94 145 LYS B O 1
ATOM 2654 N N . GLY B 1 146 ? 8.703 -33.969 -12.375 1 85.25 146 GLY B N 1
ATOM 2655 C CA . GLY B 1 146 ? 9.445 -34.219 -13.602 1 85.25 146 GLY B CA 1
ATOM 2656 C C . GLY B 1 146 ? 10.641 -35.125 -13.406 1 85.25 146 GLY B C 1
ATOM 2657 O O . GLY B 1 146 ? 10.883 -36.031 -14.219 1 85.25 146 GLY B O 1
ATOM 2658 N N . GLN B 1 147 ? 11.336 -34.844 -12.398 1 90.25 147 GLN B N 1
A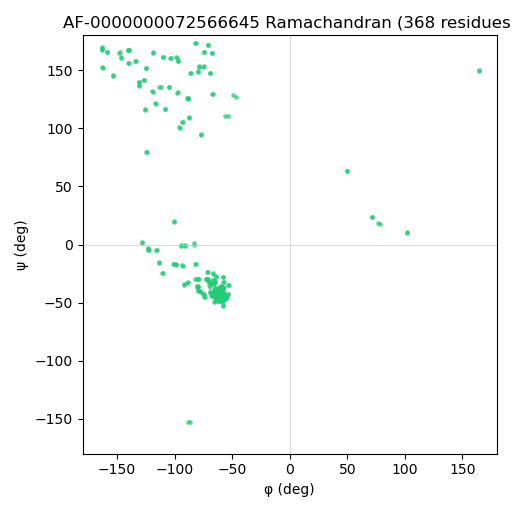TOM 2659 C CA . GLN B 1 147 ? 12.5 -35.656 -12.086 1 90.25 147 GLN B CA 1
ATOM 2660 C C . GLN B 1 147 ? 12.094 -37.094 -11.781 1 90.25 147 GLN B C 1
ATOM 2662 O O . GLN B 1 147 ? 12.742 -38.031 -12.242 1 90.25 147 GLN B O 1
ATOM 2667 N N . LEU B 1 148 ? 11.086 -37.281 -10.953 1 90.12 148 LEU B N 1
ATOM 2668 C CA . LEU B 1 148 ? 10.594 -38.625 -10.625 1 90.12 148 LEU B CA 1
ATOM 2669 C C . LEU B 1 148 ? 10.125 -39.344 -11.875 1 90.12 148 LEU B C 1
ATOM 2671 O O . LEU B 1 148 ? 10.336 -40.562 -12.008 1 90.12 148 LEU B O 1
ATOM 2675 N N . MET B 1 149 ? 9.547 -38.625 -12.703 1 85 149 MET B N 1
ATOM 2676 C CA . MET B 1 149 ? 9.07 -39.219 -13.953 1 85 149 MET B CA 1
ATOM 2677 C C . MET B 1 149 ? 10.234 -39.688 -14.82 1 85 149 MET B C 1
ATOM 2679 O O . MET B 1 149 ? 10.188 -40.75 -15.406 1 85 149 MET B O 1
ATOM 2683 N N . SER B 1 150 ? 11.172 -38.906 -14.898 1 85.75 150 SER B N 1
ATOM 2684 C CA . SER B 1 150 ? 12.328 -39.188 -15.734 1 85.75 150 SER B CA 1
ATOM 2685 C C . SER B 1 150 ? 13.148 -40.344 -15.141 1 85.75 150 SER B C 1
ATOM 2687 O O . SER B 1 150 ? 13.672 -41.188 -15.867 1 85.75 150 SER B O 1
ATOM 2689 N N . THR B 1 151 ? 13.273 -40.469 -13.859 1 88.19 151 THR B N 1
ATOM 2690 C CA . THR B 1 151 ? 14.172 -41.406 -13.211 1 88.19 151 THR B CA 1
ATOM 2691 C C . THR B 1 151 ? 13.461 -42.719 -12.93 1 88.19 151 THR B C 1
ATOM 2693 O O . THR B 1 151 ? 14.07 -43.781 -12.984 1 88.19 151 THR B O 1
ATOM 2696 N N . SER B 1 152 ? 12.203 -42.656 -12.617 1 86.75 152 SER B N 1
ATOM 2697 C CA . SER B 1 152 ? 11.508 -43.844 -12.164 1 86.75 152 SER B CA 1
ATOM 2698 C C . SER B 1 152 ? 10.406 -44.25 -13.141 1 86.75 152 SER B C 1
ATOM 2700 O O . SER B 1 152 ? 9.695 -45.219 -12.914 1 86.75 152 SER B O 1
ATOM 2702 N N . GLY B 1 153 ? 10.219 -43.438 -14.125 1 81.12 153 GLY B N 1
ATOM 2703 C CA . GLY B 1 153 ? 9.234 -43.75 -15.156 1 81.12 153 GLY B CA 1
ATOM 2704 C C . GLY B 1 153 ? 7.805 -43.625 -14.68 1 81.12 153 GLY B C 1
ATOM 2705 O O . GLY B 1 153 ? 6.918 -44.344 -15.141 1 81.12 153 GLY B O 1
ATOM 2706 N N . LEU B 1 154 ? 7.609 -42.875 -13.703 1 84.62 154 LEU B N 1
ATOM 2707 C CA . LEU B 1 154 ? 6.281 -42.656 -13.141 1 84.62 154 LEU B CA 1
ATOM 2708 C C . LEU B 1 154 ? 5.488 -41.656 -13.977 1 84.62 154 LEU B C 1
ATOM 2710 O O . LEU B 1 154 ? 6.066 -40.781 -14.625 1 84.62 154 LEU B O 1
ATOM 2714 N N . THR B 1 155 ? 4.172 -41.875 -13.977 1 79.5 155 THR B N 1
ATOM 2715 C CA . THR B 1 155 ? 3.305 -40.844 -14.547 1 79.5 155 THR B CA 1
ATOM 2716 C C . THR B 1 155 ? 3.205 -39.656 -13.602 1 79.5 155 THR B C 1
ATOM 2718 O O . THR B 1 155 ? 3.617 -39.719 -12.445 1 79.5 155 THR B O 1
ATOM 2721 N N . GLU B 1 156 ? 2.748 -38.594 -13.992 1 80.62 156 GLU B N 1
ATOM 2722 C CA . GLU B 1 156 ? 2.6 -37.375 -13.188 1 80.62 156 GLU B CA 1
ATOM 2723 C C . GLU B 1 156 ? 1.736 -37.656 -11.953 1 80.62 156 GLU B C 1
ATOM 2725 O O . GLU B 1 156 ? 2.074 -37.219 -10.852 1 80.62 156 GLU B O 1
ATOM 2730 N N . ASN B 1 157 ? 0.661 -38.312 -12.195 1 82.69 157 ASN B N 1
ATOM 2731 C CA . ASN B 1 157 ? -0.225 -38.625 -11.078 1 82.69 157 ASN B CA 1
ATOM 2732 C C . ASN B 1 157 ? 0.455 -39.562 -10.07 1 82.69 157 ASN B C 1
ATOM 2734 O O . ASN B 1 157 ? 0.281 -39.375 -8.859 1 82.69 157 ASN B O 1
ATOM 2738 N N . GLU B 1 158 ? 1.165 -40.5 -10.609 1 86.62 158 GLU B N 1
ATOM 2739 C CA . GLU B 1 158 ? 1.888 -41.406 -9.727 1 86.62 158 GLU B CA 1
ATOM 2740 C C . GLU B 1 158 ? 2.975 -40.688 -8.945 1 86.62 158 GLU B C 1
ATOM 2742 O O . GLU B 1 158 ? 3.176 -40.938 -7.758 1 86.62 158 GLU B O 1
ATOM 2747 N N . ALA B 1 159 ? 3.656 -39.844 -9.727 1 89.88 159 ALA B N 1
ATOM 2748 C CA . ALA B 1 159 ? 4.695 -39.031 -9.086 1 89.88 159 ALA B CA 1
ATOM 2749 C C . ALA B 1 159 ? 4.105 -38.156 -7.969 1 89.88 159 ALA B C 1
ATOM 2751 O O . ALA B 1 159 ? 4.68 -38.062 -6.883 1 89.88 159 ALA B O 1
ATOM 2752 N N . PHE B 1 160 ? 3.043 -37.562 -8.203 1 90.81 160 PHE B N 1
ATOM 2753 C CA . PHE B 1 160 ? 2.381 -36.719 -7.215 1 90.81 160 PHE B CA 1
ATOM 2754 C C . PHE B 1 160 ? 1.957 -37.531 -6 1 90.81 160 PHE B C 1
ATOM 2756 O O . PHE B 1 160 ? 2.158 -37.094 -4.859 1 90.81 160 PHE B O 1
ATOM 2763 N N . ARG B 1 161 ? 1.384 -38.625 -6.316 1 91.94 161 ARG B N 1
ATOM 2764 C CA . ARG B 1 161 ? 0.917 -39.5 -5.234 1 91.94 161 ARG B CA 1
ATOM 2765 C C . ARG B 1 161 ? 2.084 -40 -4.383 1 91.94 161 ARG B C 1
ATOM 2767 O O . ARG B 1 161 ? 1.95 -40.125 -3.164 1 91.94 161 ARG B O 1
ATOM 2774 N N . TYR B 1 162 ? 3.109 -40.281 -5.094 1 94 162 TYR B N 1
ATOM 2775 C CA . TYR B 1 162 ? 4.32 -40.719 -4.398 1 94 162 TYR B CA 1
ATOM 2776 C C . TYR B 1 162 ? 4.797 -39.656 -3.43 1 94 162 TYR B C 1
ATOM 2778 O O . TYR B 1 162 ? 5.086 -39.938 -2.266 1 94 162 TYR B O 1
ATOM 2786 N N . MET B 1 163 ? 4.867 -38.469 -3.902 1 94.62 163 MET B N 1
ATOM 2787 C CA . MET B 1 163 ? 5.297 -37.344 -3.078 1 94.62 163 MET B CA 1
ATOM 2788 C C . MET B 1 163 ? 4.312 -37.094 -1.939 1 94.62 163 MET B C 1
ATOM 2790 O O . MET B 1 163 ? 4.723 -36.812 -0.809 1 94.62 163 MET B O 1
ATOM 2794 N N . GLN B 1 164 ? 3.102 -37.188 -2.262 1 94.81 164 GLN B N 1
ATOM 2795 C CA . GLN B 1 164 ? 2.047 -36.969 -1.276 1 94.81 164 GLN B CA 1
ATOM 2796 C C . GLN B 1 164 ? 2.148 -37.969 -0.135 1 94.81 164 GLN B C 1
ATOM 2798 O O . GLN B 1 164 ? 2.004 -37.625 1.034 1 94.81 164 GLN B O 1
ATOM 2803 N N . LYS B 1 165 ? 2.32 -39.156 -0.568 1 95.38 165 LYS B N 1
ATOM 2804 C CA . LYS B 1 165 ? 2.461 -40.219 0.428 1 95.38 165 LYS B CA 1
ATOM 2805 C C . LYS B 1 165 ? 3.633 -39.938 1.364 1 95.38 165 LYS B C 1
ATOM 2807 O O . LYS B 1 165 ? 3.516 -40.094 2.58 1 95.38 165 LYS B O 1
ATOM 2812 N N . ILE B 1 166 ? 4.73 -39.594 0.779 1 94.69 166 ILE B N 1
ATOM 2813 C CA . ILE B 1 166 ? 5.91 -39.281 1.584 1 94.69 166 ILE B CA 1
ATOM 2814 C C . ILE B 1 166 ? 5.613 -38.125 2.527 1 94.69 166 ILE B C 1
ATOM 2816 O O . ILE B 1 166 ? 6.023 -38.156 3.689 1 94.69 166 ILE B O 1
ATOM 2820 N N . SER B 1 167 ? 5 -37.188 2.002 1 95.06 167 SER B N 1
ATOM 2821 C CA . SER B 1 167 ? 4.617 -36 2.793 1 95.06 167 SER B CA 1
ATOM 2822 C C . SER B 1 167 ? 3.746 -36.406 3.979 1 95.06 167 SER B C 1
ATOM 2824 O O . SER B 1 167 ? 4.02 -36.031 5.117 1 95.06 167 SER B O 1
ATOM 2826 N N . MET B 1 168 ? 2.758 -37.094 3.75 1 95.19 168 MET B N 1
ATOM 2827 C CA . MET B 1 168 ? 1.816 -37.562 4.773 1 95.19 168 MET B CA 1
ATOM 2828 C C . MET B 1 168 ? 2.516 -38.406 5.812 1 95.19 168 MET B C 1
ATOM 2830 O O . MET B 1 168 ? 2.297 -38.25 7.016 1 95.19 168 MET B O 1
ATOM 2834 N N . ASP B 1 169 ? 3.338 -39.344 5.371 1 95.69 169 ASP B N 1
ATOM 2835 C CA . ASP B 1 169 ? 4.035 -40.25 6.258 1 95.69 169 ASP B CA 1
ATOM 2836 C C . ASP B 1 169 ? 5.039 -39.531 7.145 1 95.69 169 ASP B C 1
ATOM 2838 O O . ASP B 1 169 ? 5.242 -39.906 8.297 1 95.69 169 ASP B O 1
ATOM 2842 N N . SER B 1 170 ? 5.59 -38.562 6.621 1 95 170 SER B N 1
ATOM 2843 C CA . SER B 1 170 ? 6.656 -37.875 7.344 1 95 170 SER B CA 1
ATOM 2844 C C . SER B 1 170 ? 6.137 -36.625 8.047 1 95 170 SER B C 1
ATOM 2846 O O . SER B 1 170 ? 6.82 -36.062 8.898 1 95 170 SER B O 1
ATOM 2848 N N . GLY B 1 171 ? 5.008 -36.219 7.594 1 94 171 GLY B N 1
ATOM 2849 C CA . GLY B 1 171 ? 4.434 -35.031 8.164 1 94 171 GLY B CA 1
ATOM 2850 C C . GLY B 1 171 ? 5.07 -33.75 7.633 1 94 171 GLY B C 1
ATOM 2851 O O . GLY B 1 171 ? 5.016 -32.719 8.281 1 94 171 GLY B O 1
ATOM 2852 N N . ARG B 1 172 ? 5.75 -33.844 6.531 1 94.38 172 ARG B N 1
ATOM 2853 C CA . ARG B 1 172 ? 6.406 -32.656 5.949 1 94.38 172 ARG B CA 1
ATOM 2854 C C . ARG B 1 172 ? 5.555 -32.062 4.84 1 94.38 172 ARG B C 1
ATOM 2856 O O . ARG B 1 172 ? 4.711 -32.75 4.254 1 94.38 172 ARG B O 1
ATOM 2863 N N . ARG B 1 173 ? 5.867 -30.828 4.547 1 91.88 173 ARG B N 1
ATOM 2864 C CA . ARG B 1 173 ? 5.156 -30.156 3.471 1 91.88 173 ARG B CA 1
ATOM 2865 C C . ARG B 1 173 ? 5.617 -30.656 2.107 1 91.88 173 ARG B C 1
ATOM 2867 O O . ARG B 1 173 ? 6.781 -31.031 1.939 1 91.88 173 ARG B O 1
ATOM 2874 N N . MET B 1 174 ? 4.781 -30.562 1.194 1 93.69 174 MET B N 1
ATOM 2875 C CA . MET B 1 174 ? 5.051 -31.031 -0.164 1 93.69 174 MET B CA 1
ATOM 2876 C C . MET B 1 174 ? 6.285 -30.328 -0.739 1 93.69 174 MET B C 1
ATOM 2878 O O . MET B 1 174 ? 7.082 -30.953 -1.437 1 93.69 174 MET B O 1
ATOM 2882 N N . LYS B 1 175 ? 6.363 -29.016 -0.456 1 94.31 175 LYS B N 1
ATOM 2883 C CA . LYS B 1 175 ? 7.496 -28.266 -0.983 1 94.31 175 LYS B CA 1
ATOM 2884 C C . LYS B 1 175 ? 8.812 -28.812 -0.433 1 94.31 175 LYS B C 1
ATOM 2886 O O . LYS B 1 175 ? 9.82 -28.859 -1.146 1 94.31 175 LYS B O 1
ATOM 2891 N N . ASP B 1 176 ? 8.805 -29.188 0.765 1 95.06 176 ASP B N 1
ATOM 2892 C CA . ASP B 1 176 ? 10.008 -29.75 1.378 1 95.06 176 ASP B CA 1
ATOM 2893 C C . ASP B 1 176 ? 10.359 -31.094 0.763 1 95.06 176 ASP B C 1
ATOM 2895 O O . ASP B 1 176 ? 11.539 -31.391 0.547 1 95.06 176 ASP B O 1
ATOM 2899 N N . ILE B 1 177 ? 9.344 -31.891 0.577 1 95.25 177 ILE B N 1
ATOM 2900 C CA . ILE B 1 177 ? 9.531 -33.188 -0.084 1 95.25 177 ILE B CA 1
ATOM 2901 C C . ILE B 1 177 ? 10.109 -32.969 -1.48 1 95.25 177 ILE B C 1
ATOM 2903 O O . ILE B 1 177 ? 11.039 -33.656 -1.892 1 95.25 177 ILE B O 1
ATOM 2907 N N . ALA B 1 178 ? 9.586 -31.984 -2.141 1 95.69 178 ALA B N 1
ATOM 2908 C CA . ALA B 1 178 ? 10.062 -31.656 -3.479 1 95.69 178 ALA B CA 1
ATOM 2909 C C . ALA B 1 178 ? 11.547 -31.297 -3.457 1 95.69 178 ALA B C 1
ATOM 2911 O O . ALA B 1 178 ? 12.32 -31.766 -4.297 1 95.69 178 ALA B O 1
ATOM 2912 N N . SER B 1 179 ? 11.914 -30.5 -2.578 1 94.5 179 SER B N 1
ATOM 2913 C CA . SER B 1 179 ? 13.305 -30.078 -2.451 1 94.5 179 SER B CA 1
ATOM 2914 C C . SER B 1 179 ? 14.219 -31.266 -2.188 1 94.5 179 SER B C 1
ATOM 2916 O O . SER B 1 179 ? 15.328 -31.344 -2.717 1 94.5 179 SER B O 1
ATOM 2918 N N . LEU B 1 180 ? 13.758 -32.219 -1.379 1 92.94 180 LEU B N 1
ATOM 2919 C CA . LEU B 1 180 ? 14.516 -33.406 -1.062 1 92.94 180 LEU B CA 1
ATOM 2920 C C . LEU B 1 180 ? 14.727 -34.25 -2.307 1 92.94 180 LEU B C 1
ATOM 2922 O O . LEU B 1 180 ? 15.82 -34.781 -2.535 1 92.94 180 LEU B O 1
ATOM 2926 N N . ILE B 1 181 ? 13.719 -34.406 -3.047 1 92.56 181 ILE B N 1
ATOM 2927 C CA . ILE B 1 181 ? 13.766 -35.219 -4.262 1 92.56 181 ILE B CA 1
ATOM 2928 C C . ILE B 1 181 ? 14.742 -34.594 -5.258 1 92.56 181 ILE B C 1
ATOM 2930 O O . ILE B 1 181 ? 15.516 -35.312 -5.902 1 92.56 181 ILE B O 1
ATOM 2934 N N . LEU B 1 182 ? 14.719 -33.344 -5.367 1 92.88 182 LEU B N 1
ATOM 2935 C CA . LEU B 1 182 ? 15.578 -32.625 -6.32 1 92.88 182 LEU B CA 1
ATOM 2936 C C . LEU B 1 182 ? 17.031 -32.688 -5.879 1 92.88 182 LEU B C 1
ATOM 2938 O O . LEU B 1 182 ? 17.938 -32.656 -6.711 1 92.88 182 LEU B O 1
ATOM 2942 N N . GLN B 1 183 ? 17.234 -32.719 -4.605 1 90.75 183 GLN B N 1
ATOM 2943 C CA . GLN B 1 183 ? 18.594 -32.812 -4.082 1 90.75 183 GLN B CA 1
ATOM 2944 C C . GLN B 1 183 ? 19.125 -34.25 -4.207 1 90.75 183 GLN B C 1
ATOM 2946 O O . GLN B 1 183 ? 20.328 -34.438 -4.445 1 90.75 183 GLN B O 1
ATOM 2951 N N . GLU B 1 184 ? 18.297 -35.156 -3.938 1 79 184 GLU B N 1
ATOM 2952 C CA . GLU B 1 184 ? 18.734 -36.562 -3.932 1 79 184 GLU B CA 1
ATOM 2953 C C . GLU B 1 184 ? 18.953 -37.062 -5.352 1 79 184 GLU B C 1
ATOM 2955 O O . GLU B 1 184 ? 19.906 -37.812 -5.609 1 79 184 GLU B O 1
ATOM 2960 N N . LEU B 1 185 ? 18.031 -36.75 -6.168 1 66.12 185 LEU B N 1
ATOM 2961 C CA . LEU B 1 185 ? 18.109 -37.375 -7.488 1 66.12 185 LEU B CA 1
ATOM 2962 C C . LEU B 1 185 ? 19.078 -36.594 -8.391 1 66.12 185 LEU B C 1
ATOM 2964 O O . LEU B 1 185 ? 19.281 -36.969 -9.547 1 66.12 185 LEU B O 1
ATOM 2968 N N . GLU B 1 186 ? 19.797 -35.406 -7.992 1 53.56 186 GLU B N 1
ATOM 2969 C CA . GLU B 1 186 ? 20.969 -34.938 -8.688 1 53.56 186 GLU B CA 1
ATOM 2970 C C . GLU B 1 186 ? 22.172 -35.844 -8.438 1 53.56 186 GLU B C 1
ATOM 2972 O O . GLU B 1 186 ? 22.312 -36.406 -7.363 1 53.56 186 GLU B O 1
#

Foldseek 3Di:
DPAPWEEEEAEQDPVVSVVVVVLVVVVRHHHPYYHHALVVVLVVCVVPLTAEYEYELQGPVGGPVVSCVSCVVRYAYEYAYDDVSVVVDVVRHPHHYDHNPDDSVRVVVVVVVSVVVVVVVVVVVVVVVVVVVVVVLVVLLVVLLVLCCVPVVDDSVRSVVVLVVVCVVVVHDSSVSSVVSVVVSD/DPAPWEEEEAEQDPVVSVVVVVLVVVVRHHHPYYHHALVVVLVVCVVPLTAEYEYELQGPVGGPVVSCVSCVVRYAYEYAYDDVSVVVDVVRHPHHYDHNPDDSVRVVVVVVVSSVVVVVVVVVVVVVVVVVVVVVLVVLLVVLLVLCCVPVVDDSVRSNVVLVVVCVVVVHDSSVSSVVSVVVSD

Radius of gyration: 26.77 Å; Cα contacts (8 Å, |Δi|>4): 533; chains: 2; bounding box: 58×71×62 Å

InterPro domains:
  IPR001789 Signal transduction response regulator, receiver domain [PS50110] (6-132)
  IPR005561 ANTAR domain [PF03861] (129-181)
  IPR005561 ANTAR domain [PS50921] (121-182)
  IPR005561 ANTAR domain [SM01012] (127-182)
  IPR008327 Signal transduction response regulator, antiterminator [PIRSF036382] (2-185)
  IPR011006 CheY-like superfamily [SSF52172] (2-182)
  IPR036388 Winged helix-like DNA-binding domain superfamily [G3DSA:1.10.10.10] (135-186)

Organism: NCBI:txid632245

Sequence (372 aa):
MMQKGKIIIAVGNIETATKLKTLLTQEGYDIIALCTSGNELIRLVMQYSPDLVLVGYKFKDMSLLDAYENLVDYTSFLALVNEPYRSYIEEDTDIYCMGTKISSVLLTNAIDLIFQSKRRIKKLKQKVEKLEHTLEDRKLIEKAKGQLMSTSGLTENEAFRYMQKISMDSGRRMKDIASLILQELEMMQKGKIIIAVGNIETATKLKTLLTQEGYDIIALCTSGNELIRLVMQYSPDLVLVGYKFKDMSLLDAYENLVDYTSFLALVNEPYRSYIEEDTDIYCMGTKISSVLLTNAIDLIFQSKRRIKKLKQKVEKLEHTLEDRKLIEKAKGQLMSTSGLTENEAFRYMQKISMDSGRRMKDIASLILQELE